Protein AF-A0A2N6ADL8-F1 (afdb_monomer_lite)

Structure (mmCIF, N/CA/C/O backbone):
data_AF-A0A2N6ADL8-F1
#
_entry.id   AF-A0A2N6ADL8-F1
#
loop_
_atom_site.group_PDB
_atom_site.id
_atom_site.type_symbol
_atom_site.label_atom_id
_atom_site.label_alt_id
_atom_site.label_comp_id
_atom_site.label_asym_id
_atom_site.label_entity_id
_atom_site.label_seq_id
_atom_site.pdbx_PDB_ins_code
_atom_site.Cartn_x
_atom_site.Cartn_y
_atom_site.Cartn_z
_atom_site.occupancy
_atom_site.B_iso_or_equiv
_atom_site.auth_seq_id
_atom_site.auth_comp_id
_atom_site.auth_asym_id
_atom_site.auth_atom_id
_atom_site.pdbx_PDB_model_num
ATOM 1 N N . MET A 1 1 ? -2.224 -8.249 3.117 1.00 80.19 1 MET A N 1
ATOM 2 C CA . MET A 1 1 ? -3.125 -8.016 4.251 1.00 80.19 1 MET A CA 1
ATOM 3 C C . MET A 1 1 ? -3.941 -9.255 4.470 1.00 80.19 1 MET A C 1
ATOM 5 O O . MET A 1 1 ? -4.354 -9.874 3.494 1.00 80.19 1 MET A O 1
ATOM 9 N N . GLU A 1 2 ? -4.092 -9.620 5.732 1.00 84.44 2 GLU A N 1
ATOM 10 C CA . GLU A 1 2 ? -4.803 -10.824 6.150 1.00 84.44 2 GLU A CA 1
ATOM 11 C C . GLU A 1 2 ? -6.301 -10.552 6.280 1.00 84.44 2 GLU A C 1
ATOM 13 O O . GLU A 1 2 ? -7.111 -11.333 5.790 1.00 84.44 2 GLU A O 1
ATOM 18 N N . HIS A 1 3 ? -6.673 -9.410 6.867 1.00 90.19 3 HIS A N 1
ATOM 19 C CA . HIS A 1 3 ? -8.068 -8.997 7.019 1.00 90.19 3 HIS A CA 1
ATOM 20 C C . HIS A 1 3 ? -8.200 -7.469 7.019 1.00 90.19 3 HIS A C 1
ATOM 22 O O . HIS A 1 3 ? -7.329 -6.785 7.550 1.00 90.19 3 HIS A O 1
ATOM 28 N N . ASP A 1 4 ? -9.291 -6.924 6.472 1.00 90.31 4 ASP A N 1
ATOM 29 C CA . ASP A 1 4 ? -9.510 -5.468 6.370 1.00 90.31 4 ASP A CA 1
ATOM 30 C C . ASP A 1 4 ? -9.602 -4.776 7.743 1.00 90.31 4 ASP A C 1
ATOM 32 O O . ASP A 1 4 ? -9.238 -3.611 7.878 1.00 90.31 4 ASP A O 1
ATOM 36 N N . ALA A 1 5 ? -10.039 -5.511 8.769 1.00 90.75 5 ALA A N 1
ATOM 37 C CA . ALA A 1 5 ? -10.196 -5.001 10.132 1.00 90.75 5 ALA A CA 1
ATOM 38 C C . ALA A 1 5 ? -8.869 -4.620 10.802 1.00 90.75 5 ALA A C 1
ATOM 40 O O . ALA A 1 5 ? -8.834 -3.705 11.617 1.00 90.75 5 ALA A O 1
ATOM 41 N N . PHE A 1 6 ? -7.775 -5.311 10.469 1.00 92.50 6 PHE A N 1
ATOM 42 C CA . PHE A 1 6 ? -6.492 -5.056 11.112 1.00 92.50 6 PHE A CA 1
ATOM 43 C C . PHE A 1 6 ? -5.860 -3.763 10.579 1.00 92.50 6 PHE A C 1
ATOM 45 O O . PHE A 1 6 ? -5.830 -3.546 9.358 1.00 92.50 6 PHE A O 1
ATOM 52 N N . PRO A 1 7 ? -5.328 -2.902 11.456 1.00 92.19 7 PRO A N 1
ATOM 53 C CA . PRO A 1 7 ? -4.666 -1.677 11.039 1.00 92.19 7 PRO A CA 1
ATOM 54 C C . PRO A 1 7 ? -3.250 -1.933 10.511 1.00 92.19 7 PRO A C 1
ATOM 56 O O . PRO A 1 7 ? -2.597 -2.916 10.878 1.00 92.19 7 PRO A O 1
ATOM 59 N N . ILE A 1 8 ? -2.772 -1.026 9.662 1.00 92.75 8 ILE A N 1
ATOM 60 C CA . ILE A 1 8 ? -1.342 -0.834 9.391 1.00 92.75 8 ILE A CA 1
ATOM 61 C C . ILE A 1 8 ? -0.794 0.338 10.199 1.00 92.75 8 ILE A C 1
ATOM 63 O O . ILE A 1 8 ? -1.544 1.116 10.787 1.00 92.75 8 ILE A O 1
ATOM 67 N N . ARG A 1 9 ? 0.533 0.471 10.210 1.00 89.31 9 ARG A N 1
ATOM 68 C CA . ARG A 1 9 ? 1.211 1.567 10.897 1.00 89.31 9 ARG A CA 1
ATOM 69 C C . ARG A 1 9 ? 0.760 2.911 10.328 1.00 89.31 9 ARG A C 1
ATOM 71 O O . ARG A 1 9 ? 0.869 3.125 9.121 1.00 89.31 9 ARG A O 1
ATOM 78 N N . SER A 1 10 ? 0.273 3.797 11.194 1.00 88.06 10 SER A N 1
ATOM 79 C CA . SER A 1 10 ? -0.146 5.152 10.830 1.00 88.06 10 SER A CA 1
ATOM 80 C C . SER A 1 10 ? 0.976 6.170 11.055 1.00 88.06 10 SER A C 1
ATOM 82 O O . SER A 1 10 ? 1.913 5.923 11.814 1.00 88.06 10 SER A O 1
ATOM 84 N N . TYR A 1 11 ? 0.875 7.333 10.412 1.00 82.62 11 TYR A N 1
ATOM 85 C CA . TYR A 1 11 ? 1.848 8.424 10.495 1.00 82.62 11 TYR A CA 1
ATOM 86 C C . TYR A 1 11 ? 2.069 8.890 11.943 1.00 82.62 11 TYR A C 1
ATOM 88 O O . TYR A 1 11 ? 3.204 9.141 12.334 1.00 82.62 11 TYR A O 1
ATOM 96 N N . ARG A 1 12 ? 1.024 8.870 12.781 1.00 81.44 12 ARG A N 1
ATOM 97 C CA . ARG A 1 12 ? 1.121 9.182 14.217 1.00 81.44 12 ARG A CA 1
ATOM 98 C C . ARG A 1 12 ? 2.111 8.261 14.935 1.00 81.44 12 ARG A C 1
ATOM 100 O O . ARG A 1 12 ? 2.879 8.697 15.785 1.00 81.44 12 ARG A O 1
ATOM 107 N N . GLU A 1 13 ? 2.161 6.981 14.565 1.00 79.44 13 GLU A N 1
ATOM 108 C CA . GLU A 1 13 ? 3.122 6.032 15.141 1.00 79.44 13 GLU A CA 1
ATOM 109 C C . GLU A 1 13 ? 4.566 6.263 14.660 1.00 79.44 13 GLU A C 1
ATOM 111 O O . GLU A 1 13 ? 5.514 5.844 15.334 1.00 79.44 13 GLU A O 1
ATOM 116 N N . PHE A 1 14 ? 4.749 6.918 13.509 1.00 73.88 14 PHE A N 1
ATOM 117 C CA . PHE A 1 14 ? 6.061 7.382 13.050 1.00 73.88 14 PHE A CA 1
ATOM 118 C C . PHE A 1 14 ? 6.505 8.646 13.804 1.00 73.88 14 PHE A C 1
ATOM 120 O O . PHE A 1 14 ? 7.689 8.777 14.107 1.00 73.88 14 PHE A O 1
ATOM 127 N N . GLU A 1 15 ? 5.565 9.521 14.174 1.00 65.88 15 GLU A N 1
ATOM 128 C CA . GLU A 1 15 ? 5.816 10.755 14.937 1.00 65.88 15 GLU A CA 1
ATOM 129 C C . GLU A 1 15 ? 6.165 10.487 16.411 1.00 65.88 15 GLU A C 1
ATOM 131 O O . GLU A 1 15 ? 7.092 11.086 16.950 1.00 65.88 15 GLU A O 1
ATOM 136 N N . HIS A 1 16 ? 5.478 9.549 17.070 1.00 57.12 16 HIS A N 1
ATOM 137 C CA . HIS A 1 16 ? 5.620 9.316 18.516 1.00 57.12 16 HIS A CA 1
ATOM 138 C C . HIS A 1 16 ? 6.944 8.670 18.971 1.00 57.12 16 HIS A C 1
ATOM 140 O O . HIS A 1 16 ? 7.198 8.595 20.171 1.00 57.12 16 HIS A O 1
ATOM 146 N N . ASN A 1 17 ? 7.797 8.189 18.063 1.00 53.66 17 ASN A N 1
ATOM 147 C CA . ASN A 1 17 ? 8.998 7.425 18.435 1.00 53.66 17 ASN A CA 1
ATOM 148 C C . ASN A 1 17 ? 10.257 8.271 18.692 1.00 53.66 17 ASN A C 1
ATOM 150 O O . ASN A 1 17 ? 11.338 7.713 18.883 1.00 53.66 17 ASN A O 1
ATOM 154 N N . ILE A 1 18 ? 10.166 9.596 18.610 1.00 48.88 18 ILE A N 1
ATOM 155 C CA . ILE A 1 18 ? 11.335 10.421 18.328 1.00 48.88 18 ILE A CA 1
ATOM 156 C C . ILE A 1 18 ? 11.214 11.737 19.104 1.00 48.88 18 ILE A C 1
ATOM 158 O O . ILE A 1 18 ? 10.376 12.582 18.813 1.00 48.88 18 ILE A O 1
ATOM 162 N N . SER A 1 19 ? 12.030 11.877 20.148 1.00 50.50 19 SER A N 1
ATOM 163 C CA . SER A 1 19 ? 12.236 13.096 20.934 1.00 50.50 19 SER A CA 1
ATOM 164 C C . SER A 1 19 ? 12.281 14.357 20.059 1.00 50.50 19 SER A C 1
ATOM 166 O O . SER A 1 19 ? 12.735 14.285 18.917 1.00 50.50 19 SER A O 1
ATOM 168 N N . LYS A 1 20 ? 11.886 15.508 20.635 1.00 54.38 20 LYS A N 1
ATOM 169 C CA . LYS A 1 20 ? 11.736 16.860 20.032 1.00 54.38 20 LYS A CA 1
ATOM 170 C C . LYS A 1 20 ? 12.817 17.336 19.037 1.00 54.38 20 LYS A C 1
ATOM 172 O O . LYS A 1 20 ? 12.591 18.342 18.381 1.00 54.38 20 LYS A O 1
ATOM 177 N N . ASP A 1 21 ? 13.942 16.643 18.923 1.00 48.84 21 ASP A N 1
ATOM 178 C CA . ASP A 1 21 ? 15.145 17.065 18.204 1.00 48.84 21 ASP A CA 1
ATOM 179 C C . ASP A 1 21 ? 15.586 16.115 17.086 1.00 48.84 21 ASP A C 1
ATOM 181 O O . ASP A 1 21 ? 16.694 16.208 16.562 1.00 48.84 21 ASP A O 1
ATOM 185 N N . THR A 1 22 ? 14.756 15.139 16.729 1.00 51.81 22 THR A N 1
ATOM 186 C CA . THR A 1 22 ? 15.179 14.101 15.797 1.00 51.81 22 THR A CA 1
ATOM 187 C C . THR A 1 22 ? 14.229 14.075 14.603 1.00 51.81 22 THR A C 1
ATOM 189 O O . THR A 1 22 ? 13.009 14.057 14.733 1.00 51.81 22 THR A O 1
ATOM 192 N N . VAL A 1 23 ? 14.828 14.281 13.427 1.00 54.84 23 VAL A N 1
ATOM 193 C CA . VAL A 1 23 ? 14.168 14.620 12.163 1.00 54.84 23 VAL A CA 1
ATOM 194 C C . VAL A 1 23 ? 12.984 13.691 11.921 1.00 54.84 23 VAL A C 1
ATOM 196 O O . VAL A 1 23 ? 13.142 12.469 11.927 1.00 54.84 23 VAL A O 1
ATOM 199 N N . LEU A 1 24 ? 11.812 14.293 11.716 1.00 58.69 24 LEU A N 1
ATOM 200 C CA . LEU A 1 24 ? 10.568 13.641 11.312 1.00 58.69 24 LEU A CA 1
ATOM 201 C C . LEU A 1 24 ? 10.874 12.566 10.256 1.00 58.69 24 LEU A C 1
ATOM 203 O O . LEU A 1 24 ? 11.284 12.880 9.136 1.00 58.69 24 LEU A O 1
ATOM 207 N N . LYS A 1 25 ? 10.743 11.286 10.628 1.00 63.53 25 LYS A N 1
ATOM 208 C CA . LYS A 1 25 ? 10.998 10.168 9.711 1.00 63.53 25 LYS A CA 1
ATOM 209 C C . LYS A 1 25 ? 9.782 9.974 8.819 1.00 63.53 25 LYS A C 1
ATOM 211 O O . LYS A 1 25 ? 8.907 9.165 9.112 1.00 63.53 25 LYS A O 1
ATOM 216 N N . ASP A 1 26 ? 9.744 10.741 7.739 1.00 72.62 26 ASP A N 1
ATOM 217 C CA . ASP A 1 26 ? 8.739 10.598 6.695 1.00 72.62 26 ASP A CA 1
ATOM 218 C C . ASP A 1 26 ? 8.903 9.234 5.983 1.00 72.62 26 ASP A C 1
ATOM 220 O O . ASP A 1 26 ? 9.975 8.951 5.428 1.00 72.62 26 ASP A O 1
ATOM 224 N N . PRO A 1 27 ? 7.861 8.380 5.957 1.00 75.75 27 PRO A N 1
ATOM 225 C CA . PRO A 1 27 ? 7.893 7.103 5.248 1.00 75.75 27 PRO A CA 1
ATOM 226 C C . PRO A 1 27 ? 8.121 7.234 3.728 1.00 75.75 27 PRO A C 1
ATOM 228 O O . PRO A 1 27 ? 8.568 6.271 3.093 1.00 75.75 27 PRO A O 1
ATOM 231 N N . MET A 1 28 ? 7.866 8.400 3.126 1.00 79.94 28 MET A N 1
ATOM 232 C CA . MET A 1 28 ? 8.199 8.705 1.730 1.00 79.94 28 MET A CA 1
ATOM 233 C C . MET A 1 28 ? 9.694 8.809 1.480 1.00 79.94 28 MET A C 1
ATOM 235 O O . MET A 1 28 ? 10.133 8.439 0.393 1.00 79.94 28 MET A O 1
ATOM 239 N N . GLY A 1 29 ? 10.497 9.199 2.472 1.00 78.62 29 GLY A N 1
ATOM 240 C CA . GLY A 1 29 ? 11.953 9.232 2.334 1.00 78.62 29 GLY A CA 1
ATOM 241 C C . GLY A 1 29 ? 12.520 7.855 1.977 1.00 78.62 29 GLY A C 1
ATOM 242 O O . GLY A 1 29 ? 13.184 7.694 0.953 1.00 78.62 29 GLY A O 1
ATOM 243 N N . THR A 1 30 ? 12.174 6.832 2.763 1.00 78.88 30 THR A N 1
ATOM 244 C CA . THR A 1 30 ? 12.602 5.438 2.537 1.00 78.88 30 THR A CA 1
ATOM 245 C C . THR A 1 30 ? 12.046 4.859 1.233 1.00 78.88 30 THR A C 1
ATOM 247 O O . THR A 1 30 ? 12.717 4.092 0.531 1.00 78.88 30 THR A O 1
ATOM 250 N N . PHE A 1 31 ? 10.819 5.245 0.877 1.00 82.31 31 PHE A N 1
ATOM 251 C CA . PHE A 1 31 ? 10.191 4.842 -0.375 1.00 82.31 31 PHE A CA 1
ATOM 252 C C . PHE A 1 31 ? 10.919 5.415 -1.599 1.00 82.31 31 PHE A C 1
ATOM 254 O O . PHE A 1 31 ? 11.248 4.675 -2.527 1.00 82.31 31 PHE A O 1
ATOM 261 N N . LEU A 1 32 ? 11.247 6.707 -1.574 1.00 82.62 32 LEU A N 1
ATOM 262 C CA . LEU A 1 32 ? 11.957 7.398 -2.648 1.00 82.62 32 LEU A CA 1
ATOM 263 C C . LEU A 1 32 ? 13.432 6.984 -2.745 1.00 82.62 32 LEU A C 1
ATOM 265 O O . LEU A 1 32 ? 13.947 6.817 -3.849 1.00 82.62 32 LEU A O 1
ATOM 269 N N . GLU A 1 33 ? 14.104 6.736 -1.620 1.00 82.44 33 GLU A N 1
ATOM 270 C CA . GLU A 1 33 ? 15.468 6.190 -1.607 1.00 82.44 33 GLU A CA 1
ATOM 271 C C . GLU A 1 33 ? 15.529 4.806 -2.272 1.00 82.44 33 GLU A C 1
ATOM 273 O O . GLU A 1 33 ? 16.494 4.449 -2.945 1.00 82.44 33 GLU A O 1
ATOM 278 N N . SER A 1 34 ? 14.465 4.014 -2.155 1.00 81.31 34 SER A N 1
ATOM 279 C CA . SER A 1 34 ? 14.402 2.729 -2.852 1.00 81.31 34 SER A CA 1
ATOM 280 C C . SER A 1 34 ? 14.346 2.891 -4.375 1.00 81.31 34 SER A C 1
ATOM 282 O O . SER A 1 34 ? 14.817 2.007 -5.091 1.00 81.31 34 SER A O 1
ATOM 284 N N . PHE A 1 35 ? 13.850 4.027 -4.880 1.00 79.56 35 PHE A N 1
ATOM 285 C CA . PHE A 1 35 ? 13.894 4.354 -6.305 1.00 79.56 35 PHE A CA 1
ATOM 286 C C . PHE A 1 35 ? 15.218 4.970 -6.761 1.00 79.56 35 PHE A C 1
ATOM 288 O O . PHE A 1 35 ? 15.566 4.803 -7.927 1.00 79.56 35 PHE A O 1
ATOM 295 N N . SER A 1 36 ? 15.992 5.616 -5.883 1.00 81.06 36 SER A N 1
ATOM 296 C CA . SER A 1 36 ? 17.296 6.181 -6.274 1.00 81.06 36 SER A CA 1
ATOM 297 C C . SER A 1 36 ? 18.335 5.110 -6.621 1.00 81.06 36 SER A C 1
ATOM 299 O O . SER A 1 36 ? 19.288 5.378 -7.344 1.00 81.06 36 SER A O 1
ATOM 301 N N . ARG A 1 37 ? 18.139 3.869 -6.156 1.00 79.88 37 ARG A N 1
ATOM 302 C CA . ARG A 1 37 ? 19.018 2.726 -6.459 1.00 79.88 37 ARG A CA 1
ATOM 303 C C . ARG A 1 37 ? 18.819 2.140 -7.862 1.00 79.88 37 ARG A C 1
ATOM 305 O O . ARG A 1 37 ? 19.514 1.191 -8.217 1.00 79.88 37 ARG A O 1
ATOM 312 N N . ILE A 1 38 ? 17.857 2.643 -8.633 1.00 84.62 38 ILE A N 1
ATOM 313 C CA . ILE A 1 38 ? 17.530 2.152 -9.976 1.00 84.62 38 ILE A CA 1
ATOM 314 C C . ILE A 1 38 ? 18.533 2.732 -10.978 1.00 84.62 38 ILE A C 1
ATOM 316 O O . ILE A 1 38 ? 18.704 3.944 -11.059 1.00 84.62 38 ILE A O 1
ATOM 320 N N . GLY A 1 39 ? 19.207 1.863 -11.734 1.00 81.88 39 GLY A N 1
ATOM 321 C CA . GLY A 1 39 ? 20.232 2.256 -12.696 1.00 81.88 39 GLY A CA 1
ATOM 322 C C . GLY A 1 39 ? 19.686 2.640 -14.073 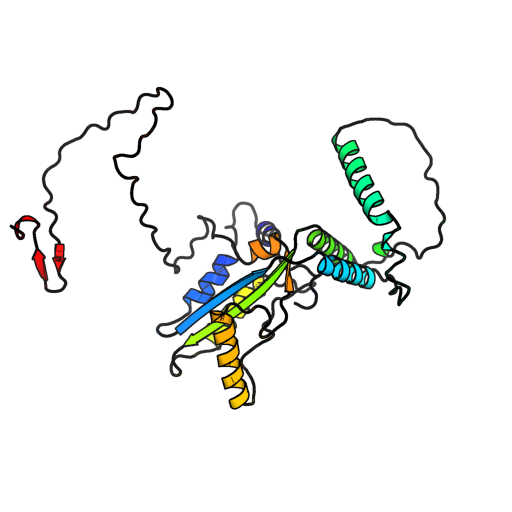1.00 81.88 39 GLY A C 1
ATOM 323 O O . GLY A 1 39 ? 18.494 2.551 -14.369 1.00 81.88 39 GLY A O 1
ATOM 324 N N . HIS A 1 40 ? 20.595 3.041 -14.963 1.00 84.38 40 HIS A N 1
ATOM 325 C CA . HIS A 1 40 ? 20.251 3.384 -16.340 1.00 84.38 40 HIS A CA 1
ATOM 326 C C . HIS A 1 40 ? 19.618 2.192 -17.084 1.00 84.38 40 HIS A C 1
ATOM 328 O O . HIS A 1 40 ? 20.123 1.071 -17.048 1.00 84.38 40 HIS A O 1
ATOM 334 N N . GLY A 1 41 ? 18.505 2.435 -17.784 1.00 85.81 41 GLY A N 1
ATOM 335 C CA . GLY A 1 41 ? 17.766 1.396 -18.514 1.00 85.81 41 GLY A CA 1
ATOM 336 C C . GLY A 1 41 ? 16.847 0.522 -17.647 1.00 85.81 41 GLY A C 1
ATOM 337 O O . GLY A 1 41 ? 16.190 -0.380 -18.179 1.00 85.81 41 GLY A O 1
ATOM 338 N N . GLU A 1 42 ? 16.768 0.804 -16.346 1.00 89.81 42 GLU A N 1
ATOM 339 C CA . GLU A 1 42 ? 15.801 0.246 -15.407 1.00 89.81 42 GLU A CA 1
ATOM 340 C C . GLU A 1 42 ? 14.699 1.282 -15.108 1.00 89.81 42 GLU A C 1
ATOM 342 O O . GLU A 1 42 ? 14.941 2.484 -15.051 1.00 89.81 42 GLU A O 1
ATOM 347 N N . GLN A 1 43 ? 13.463 0.826 -14.922 1.00 89.75 43 GLN A N 1
ATOM 348 C CA . GLN A 1 43 ? 12.315 1.663 -14.579 1.00 89.75 43 GLN A CA 1
ATOM 349 C C . GLN A 1 43 ? 11.480 0.971 -13.507 1.00 89.75 43 GLN A C 1
ATOM 351 O O . GLN A 1 43 ? 11.186 -0.224 -13.602 1.00 89.75 43 GLN A O 1
ATOM 356 N N . MET A 1 44 ? 11.047 1.732 -12.507 1.00 89.94 44 MET A N 1
ATOM 357 C CA . MET A 1 44 ? 10.117 1.263 -11.487 1.00 89.94 44 MET A CA 1
ATOM 358 C C . MET A 1 44 ? 8.906 2.162 -11.446 1.00 89.94 44 MET A C 1
ATOM 360 O O . MET A 1 44 ? 9.018 3.375 -11.293 1.00 89.94 44 MET A O 1
ATOM 364 N N . TRP A 1 45 ? 7.740 1.553 -11.570 1.00 91.00 45 TRP A N 1
ATOM 365 C CA . TRP A 1 45 ? 6.473 2.248 -11.536 1.00 91.00 45 TRP A CA 1
ATOM 366 C C . TRP A 1 45 ? 5.672 1.750 -10.348 1.00 91.00 45 TRP A C 1
ATOM 368 O O . TRP A 1 45 ? 5.413 0.552 -10.220 1.00 91.00 45 TRP A O 1
ATOM 378 N N . PHE A 1 46 ? 5.235 2.670 -9.500 1.00 91.06 46 PHE A N 1
ATOM 379 C CA . PHE A 1 46 ? 4.319 2.373 -8.411 1.00 91.06 46 PHE A CA 1
ATOM 380 C C . PHE A 1 46 ? 2.972 3.036 -8.672 1.00 91.06 46 PHE A C 1
ATOM 382 O O . PHE A 1 46 ? 2.893 4.119 -9.244 1.00 91.06 46 PHE A O 1
ATOM 389 N N . GLN A 1 47 ? 1.893 2.346 -8.332 1.00 92.31 47 GLN A N 1
ATOM 390 C CA . GLN A 1 47 ? 0.531 2.815 -8.531 1.00 92.31 47 GLN A CA 1
ATOM 391 C C . GLN A 1 47 ? -0.293 2.459 -7.305 1.00 92.31 47 GLN A C 1
ATOM 393 O O . GLN A 1 47 ? -0.406 1.284 -6.951 1.00 92.31 47 GLN A O 1
ATOM 398 N N . ILE A 1 48 ? -0.921 3.475 -6.725 1.00 93.06 48 ILE A N 1
ATOM 399 C CA . ILE A 1 48 ? -1.970 3.340 -5.721 1.00 93.06 48 ILE A CA 1
ATOM 400 C C . ILE A 1 48 ? -3.281 3.697 -6.418 1.00 93.06 48 ILE A C 1
ATOM 402 O O . ILE A 1 48 ? -3.416 4.775 -6.991 1.00 93.06 48 ILE A O 1
ATOM 406 N N . MET A 1 49 ? -4.235 2.773 -6.430 1.00 93.81 49 MET A N 1
ATOM 407 C CA . MET A 1 49 ? -5.599 3.046 -6.877 1.00 93.81 49 MET A CA 1
ATOM 408 C C . MET A 1 49 ? -6.502 3.092 -5.661 1.00 93.81 49 MET A C 1
ATOM 410 O O . MET A 1 49 ? -6.453 2.180 -4.836 1.00 93.81 49 MET A O 1
ATOM 414 N N . VAL A 1 50 ? -7.340 4.117 -5.605 1.00 94.19 50 VAL A N 1
ATOM 415 C CA . VAL A 1 50 ? -8.280 4.363 -4.517 1.00 94.19 50 VAL A CA 1
ATOM 416 C C . VAL A 1 50 ? -9.673 4.430 -5.128 1.00 94.19 50 VAL A C 1
ATOM 418 O O . VAL A 1 50 ? -9.889 5.140 -6.110 1.00 94.19 50 VAL A O 1
ATOM 421 N N . GLN A 1 51 ? -10.601 3.648 -4.588 1.00 93.31 51 GLN A N 1
ATOM 422 C CA . GLN A 1 51 ? -12.000 3.627 -4.992 1.00 93.31 51 GLN A CA 1
ATOM 423 C C . GLN A 1 51 ? -12.880 3.813 -3.746 1.00 93.31 51 GLN A C 1
ATOM 425 O O . GLN A 1 51 ? -12.610 3.176 -2.722 1.00 93.31 51 GLN A O 1
ATOM 430 N N . PRO A 1 52 ? -13.936 4.644 -3.809 1.00 92.56 52 PRO A N 1
ATOM 431 C CA . PRO A 1 52 ? -14.947 4.690 -2.759 1.00 92.56 52 PRO A CA 1
ATOM 432 C C . PRO A 1 52 ? -15.531 3.296 -2.508 1.00 92.56 52 PRO A C 1
ATOM 434 O O . PRO A 1 52 ? -15.708 2.512 -3.443 1.00 92.56 52 PRO A O 1
ATOM 437 N N . THR A 1 53 ? -15.813 2.983 -1.249 1.00 91.50 53 THR A N 1
ATOM 438 C CA . THR A 1 53 ? -16.440 1.721 -0.852 1.00 91.50 53 THR A CA 1
ATOM 439 C C . THR A 1 53 ? -17.647 2.004 0.029 1.00 91.50 53 THR A C 1
ATOM 441 O O . THR A 1 53 ? -17.732 3.044 0.674 1.00 91.50 53 THR A O 1
ATOM 444 N N . ASP A 1 54 ? -18.583 1.071 0.027 1.00 89.06 54 ASP A N 1
ATOM 445 C CA . ASP A 1 54 ? -19.748 1.028 0.901 1.00 89.06 54 ASP A CA 1
ATOM 446 C C . ASP A 1 54 ? -19.374 0.582 2.325 1.00 89.06 54 ASP A C 1
ATOM 448 O O . ASP A 1 54 ? -18.262 0.120 2.567 1.00 89.06 54 ASP A O 1
ATOM 452 N N . ASN A 1 55 ? -20.307 0.674 3.273 1.00 87.69 55 ASN A N 1
ATOM 453 C CA . ASN A 1 55 ? -20.055 0.325 4.675 1.00 87.69 55 ASN A CA 1
ATOM 454 C C . ASN A 1 55 ? -19.986 -1.190 4.963 1.00 87.69 55 ASN A C 1
ATOM 456 O O . ASN A 1 55 ? -19.669 -1.552 6.094 1.00 87.69 55 ASN A O 1
ATOM 460 N N . SER A 1 56 ? -20.183 -2.088 3.984 1.00 89.50 56 SER A N 1
ATOM 461 C CA . SER A 1 56 ? -20.146 -3.546 4.230 1.00 89.50 56 SER A CA 1
ATOM 462 C C . SER A 1 56 ? -18.814 -4.055 4.791 1.00 89.50 56 SER A C 1
ATOM 464 O O . SER A 1 56 ? -18.763 -5.095 5.447 1.00 89.50 56 SER A O 1
ATOM 466 N N . TRP A 1 57 ? -17.699 -3.356 4.547 1.00 90.06 57 TRP A N 1
ATOM 467 C CA . TRP A 1 57 ? -16.411 -3.733 5.142 1.00 90.06 57 TRP A CA 1
ATOM 468 C C . TRP A 1 57 ? -16.378 -3.507 6.655 1.00 90.06 57 TRP A C 1
ATOM 470 O O . TRP A 1 57 ? -15.662 -4.230 7.350 1.00 90.06 57 TRP A O 1
ATOM 480 N N . LYS A 1 58 ? -17.163 -2.550 7.168 1.00 90.44 58 LYS A N 1
ATOM 481 C CA . LYS A 1 58 ? -17.273 -2.285 8.605 1.00 90.44 58 LYS A CA 1
ATOM 482 C C . LYS A 1 58 ? -17.962 -3.451 9.299 1.00 90.44 58 LYS A C 1
ATOM 484 O O . LYS A 1 58 ? -17.450 -3.931 10.299 1.00 90.44 58 LYS A O 1
ATOM 489 N N . GLU A 1 59 ? -19.032 -3.982 8.710 1.00 89.62 59 GLU A N 1
ATOM 490 C CA . GLU A 1 59 ? -19.752 -5.154 9.231 1.00 89.62 59 GLU A CA 1
ATOM 491 C C . GLU A 1 59 ? -18.839 -6.381 9.339 1.00 89.62 59 GLU A C 1
ATOM 493 O O . GLU A 1 59 ? -18.727 -6.978 10.409 1.00 89.62 59 GLU A O 1
ATOM 498 N N . ARG A 1 60 ? -18.092 -6.695 8.269 1.00 89.94 60 ARG A N 1
ATOM 499 C CA . ARG A 1 60 ? -17.089 -7.779 8.286 1.00 89.94 60 ARG A CA 1
ATOM 500 C C . ARG A 1 60 ? -15.996 -7.546 9.329 1.00 89.94 60 ARG A C 1
ATOM 502 O O . ARG A 1 60 ? -15.451 -8.492 9.889 1.00 89.94 60 ARG A O 1
ATOM 509 N N . SER A 1 61 ? -15.649 -6.286 9.580 1.00 89.88 61 SER A N 1
ATOM 510 C CA . SER A 1 61 ? -14.631 -5.939 10.570 1.00 89.88 61 SER A CA 1
ATOM 511 C C . SER A 1 61 ? -15.146 -6.086 12.000 1.00 89.88 61 SER A C 1
ATOM 513 O O . SER A 1 61 ? -14.432 -6.631 12.835 1.00 89.88 61 SER A O 1
ATOM 515 N N . ILE A 1 62 ? -16.398 -5.700 12.258 1.00 89.56 62 ILE A N 1
ATOM 516 C CA . ILE A 1 62 ? -17.079 -5.903 13.541 1.00 89.56 62 ILE A CA 1
ATOM 517 C C . ILE A 1 62 ? -17.232 -7.400 13.833 1.00 89.56 62 ILE A C 1
ATOM 519 O O . ILE A 1 62 ? -16.939 -7.831 14.943 1.00 89.56 62 ILE A O 1
ATOM 523 N N . GLU A 1 63 ? -17.613 -8.216 12.843 1.00 89.69 63 GLU A N 1
ATOM 524 C CA . GLU A 1 63 ? -17.673 -9.678 13.005 1.00 89.69 63 GLU A CA 1
ATOM 525 C C . GLU A 1 63 ? -16.313 -10.247 13.434 1.00 89.69 63 GLU A C 1
ATOM 527 O O . GLU A 1 63 ? -16.241 -11.089 14.330 1.00 89.69 63 GLU A O 1
ATOM 532 N N . LYS A 1 64 ? -15.219 -9.737 12.855 1.00 88.62 64 LYS A N 1
ATOM 533 C CA . LYS A 1 64 ? -13.865 -10.161 13.220 1.00 88.62 64 LYS A CA 1
ATOM 534 C C . LYS A 1 64 ? -13.464 -9.734 14.635 1.00 88.62 64 LYS A C 1
ATOM 536 O O . LYS A 1 64 ? -12.773 -10.492 15.311 1.00 88.62 64 LYS A O 1
ATOM 541 N N . ILE A 1 65 ? -13.888 -8.552 15.084 1.00 87.12 65 ILE A N 1
ATOM 542 C CA . ILE A 1 65 ? -13.675 -8.095 16.466 1.00 87.12 65 ILE A CA 1
ATOM 543 C C . ILE A 1 65 ? -14.422 -9.012 17.440 1.00 87.12 65 ILE A C 1
ATOM 545 O O . ILE A 1 65 ? -13.820 -9.499 18.391 1.00 87.12 65 ILE A O 1
ATOM 549 N N . LYS A 1 66 ? -15.689 -9.332 17.159 1.00 86.00 66 LYS A N 1
ATOM 550 C CA . LYS A 1 66 ? -16.497 -10.250 17.979 1.00 86.00 66 LYS A CA 1
ATOM 551 C C . LYS A 1 66 ? -15.885 -11.646 18.075 1.00 86.00 66 LYS A C 1
ATOM 553 O O . LYS A 1 66 ? -15.790 -12.202 19.165 1.00 86.00 66 LYS A O 1
ATOM 558 N N . GLU A 1 67 ? -15.386 -12.172 16.954 1.00 87.38 67 GLU A N 1
ATOM 559 C CA . GLU A 1 67 ? -14.638 -13.436 16.924 1.00 87.38 67 GLU A CA 1
ATOM 560 C C . GLU A 1 67 ? -13.396 -13.384 17.830 1.00 87.38 67 GLU A C 1
ATOM 562 O O . GLU A 1 67 ? -13.098 -14.359 18.515 1.00 87.38 67 GLU A O 1
ATOM 567 N N . MET A 1 68 ? -12.683 -12.252 17.862 1.00 81.94 68 MET A N 1
ATOM 568 C CA . MET A 1 68 ? -11.504 -12.075 18.715 1.00 81.94 68 MET A CA 1
ATOM 569 C C . MET A 1 68 ? -11.858 -11.947 20.201 1.00 81.94 68 MET A C 1
ATOM 571 O O . MET A 1 68 ? -11.113 -12.443 21.043 1.00 81.94 68 MET A O 1
ATOM 575 N N . ILE A 1 69 ? -12.983 -11.299 20.515 1.00 81.31 69 ILE A N 1
ATOM 576 C CA . ILE A 1 69 ? -13.492 -11.143 21.885 1.00 81.31 69 ILE A CA 1
ATOM 577 C C . ILE A 1 69 ? -14.039 -12.471 22.432 1.00 81.31 69 ILE A C 1
ATOM 579 O O . ILE A 1 69 ? -14.133 -12.619 23.642 1.00 81.31 69 ILE A O 1
ATOM 583 N N . GLY A 1 70 ? -14.315 -13.456 21.570 1.00 72.12 70 GLY A N 1
ATOM 584 C CA . GLY A 1 70 ? -14.812 -14.775 21.969 1.00 72.12 70 GLY A CA 1
ATOM 585 C C . GLY A 1 70 ? -16.337 -14.888 21.964 1.00 72.12 70 GLY A C 1
ATOM 586 O O . GLY A 1 70 ? -16.879 -15.923 22.363 1.00 72.12 70 GLY A O 1
ATOM 587 N N . GLU A 1 71 ? -17.043 -13.880 21.440 1.00 63.94 71 GLU A N 1
ATOM 588 C CA . GLU A 1 71 ? -18.473 -13.989 21.168 1.00 63.94 71 GLU A CA 1
ATOM 589 C C . GLU A 1 71 ? -18.683 -15.053 20.085 1.00 63.94 71 GLU A C 1
ATOM 591 O O . GLU A 1 71 ? -18.293 -14.897 18.922 1.00 63.94 71 GLU A O 1
ATOM 596 N N . LYS A 1 72 ? -19.276 -16.190 20.469 1.00 47.72 72 LYS A N 1
ATOM 597 C CA . LYS A 1 72 ? -19.592 -17.266 19.527 1.00 47.72 72 LYS A CA 1
ATOM 598 C C . LYS A 1 72 ? -20.441 -16.701 18.394 1.00 47.72 72 LYS A C 1
ATOM 600 O O . LYS A 1 72 ? -21.475 -16.082 18.637 1.00 47.72 72 LYS A O 1
ATOM 605 N N . LYS A 1 73 ? -20.029 -16.987 17.152 1.00 42.25 73 LYS A N 1
ATOM 606 C CA . LYS A 1 73 ? -20.823 -16.761 15.939 1.00 42.25 73 LYS A CA 1
ATOM 607 C C . LYS A 1 73 ? -22.276 -17.154 16.203 1.00 42.25 73 LYS A C 1
ATOM 609 O O . LYS A 1 73 ? -22.573 -18.342 16.326 1.00 42.25 73 LYS A O 1
ATOM 614 N N . ALA A 1 74 ? -23.177 -16.175 16.231 1.00 37.84 74 ALA A N 1
ATOM 615 C CA . ALA A 1 74 ? -24.600 -16.424 16.068 1.00 37.84 74 ALA A CA 1
ATOM 616 C C . ALA A 1 74 ? -24.810 -16.917 14.629 1.00 37.84 74 ALA A C 1
ATOM 618 O O . ALA A 1 74 ? -25.078 -16.157 13.700 1.00 37.84 74 ALA A O 1
ATOM 619 N N . SER A 1 75 ? -24.569 -18.209 14.416 1.00 33.06 75 SER A N 1
ATOM 620 C CA . SER A 1 75 ? -24.757 -18.868 13.138 1.00 33.06 75 SER A CA 1
ATOM 621 C C . SER A 1 75 ? -26.248 -18.898 12.816 1.00 33.06 75 SER A C 1
ATOM 623 O O . SER A 1 75 ? -27.004 -19.640 13.437 1.00 33.06 75 SER A O 1
ATOM 625 N N . GLY A 1 76 ? -26.644 -18.102 11.826 1.00 40.75 76 GLY A N 1
ATOM 626 C CA . GLY A 1 76 ? -27.849 -18.304 11.029 1.00 40.75 76 GLY A CA 1
ATOM 627 C C . GLY A 1 76 ? -29.176 -18.125 11.760 1.00 40.75 76 GLY A C 1
ATOM 628 O O . GLY A 1 76 ? -29.768 -19.103 12.198 1.00 40.75 76 GLY A O 1
ATOM 629 N N . LYS A 1 77 ? -29.721 -16.903 11.747 1.00 33.00 77 LYS A N 1
ATOM 630 C CA . LYS A 1 77 ? -31.175 -16.668 11.714 1.00 33.00 77 LYS A CA 1
ATOM 631 C C . LYS A 1 77 ? -31.484 -15.310 11.065 1.00 33.00 77 LYS A C 1
ATOM 633 O O . LYS A 1 77 ? -31.054 -14.275 11.544 1.00 33.00 77 LYS A O 1
ATOM 638 N N . SER A 1 78 ? -32.195 -15.388 9.936 1.00 37.47 78 SER A N 1
ATOM 639 C CA . SER A 1 78 ? -32.967 -14.362 9.213 1.00 37.47 78 SER A CA 1
ATOM 640 C C . SER A 1 78 ? -32.522 -12.889 9.310 1.00 37.47 78 SER A C 1
ATOM 642 O O . SER A 1 78 ? -32.887 -12.153 10.222 1.00 37.47 78 SER A O 1
ATOM 644 N N . MET A 1 79 ? -31.841 -12.435 8.255 1.00 36.75 79 MET A N 1
ATOM 645 C CA . MET A 1 79 ? -31.325 -11.075 8.020 1.00 36.75 79 MET A CA 1
ATOM 646 C C . MET A 1 79 ? -32.414 -9.998 7.778 1.00 36.75 79 MET A C 1
ATOM 648 O O . MET A 1 79 ? -32.086 -8.873 7.426 1.00 36.75 79 MET A O 1
ATOM 652 N N . PHE A 1 80 ? -33.706 -10.312 7.945 1.00 35.62 80 PHE A N 1
ATOM 653 C CA . PHE A 1 80 ? -34.810 -9.358 7.723 1.00 35.62 80 PHE A CA 1
ATOM 654 C C . PHE A 1 80 ? -35.473 -8.848 9.013 1.00 35.62 80 PHE A C 1
ATOM 656 O O . PHE A 1 80 ? -36.178 -7.848 8.969 1.00 35.62 80 PHE A O 1
ATOM 663 N N . GLY A 1 81 ? -35.237 -9.494 10.162 1.00 39.97 81 GLY A N 1
ATOM 664 C CA . GLY A 1 81 ? -35.818 -9.081 11.450 1.00 39.97 81 GLY A CA 1
ATOM 665 C C . GLY A 1 81 ? -34.952 -8.115 12.268 1.00 39.97 81 GLY A C 1
ATOM 666 O O . GLY A 1 81 ? -35.458 -7.462 13.168 1.00 39.97 81 GLY A O 1
ATOM 667 N N . PHE A 1 82 ? -33.656 -8.003 11.956 1.00 41.38 82 PHE A N 1
ATOM 668 C CA . PHE A 1 82 ? -32.699 -7.205 12.741 1.00 41.38 82 PHE A CA 1
ATOM 669 C C . PHE A 1 82 ? -32.534 -5.761 12.231 1.00 41.38 82 PHE A C 1
ATOM 671 O O . PHE A 1 82 ? -31.898 -4.942 12.882 1.00 41.38 82 PHE A O 1
ATOM 678 N N . LEU A 1 83 ? -33.111 -5.431 11.069 1.00 40.72 83 LEU A N 1
ATOM 679 C CA . LEU A 1 83 ? -33.113 -4.067 10.522 1.00 40.72 83 LEU A CA 1
ATOM 680 C C . LEU A 1 83 ? -34.155 -3.154 11.190 1.00 40.72 83 LEU A C 1
ATOM 682 O O . LEU A 1 83 ? -34.100 -1.941 11.010 1.00 40.72 83 LEU A O 1
ATOM 686 N N . THR A 1 84 ? -35.093 -3.715 11.958 1.00 42.38 84 THR A N 1
ATOM 687 C CA . THR A 1 84 ? -36.124 -2.951 12.677 1.00 42.38 84 THR A CA 1
ATOM 688 C C . THR A 1 84 ? -35.770 -2.646 14.129 1.00 42.38 84 THR A C 1
ATOM 690 O O . THR A 1 84 ? -36.397 -1.765 14.718 1.00 42.38 84 THR A O 1
ATOM 693 N N . ASP A 1 85 ? -34.748 -3.289 14.701 1.00 47.12 85 ASP A N 1
ATOM 694 C CA . ASP A 1 85 ? -34.325 -2.987 16.065 1.00 47.12 85 ASP A CA 1
ATOM 695 C C . ASP A 1 85 ? -33.250 -1.900 16.077 1.00 47.12 85 ASP A C 1
ATOM 697 O O . ASP A 1 85 ? -32.060 -2.106 15.852 1.00 47.12 85 ASP A O 1
ATOM 701 N N . ASN A 1 86 ? -33.761 -0.706 16.362 1.00 50.12 86 ASN A N 1
ATOM 702 C CA . ASN A 1 86 ? -33.151 0.588 16.659 1.00 50.12 86 ASN A CA 1
ATOM 703 C C . ASN A 1 86 ? -32.021 0.590 17.723 1.00 50.12 86 ASN A C 1
ATOM 705 O O . ASN A 1 86 ? -31.872 1.574 18.442 1.00 50.12 86 ASN A O 1
ATOM 709 N N . PHE A 1 87 ? -31.232 -0.473 17.882 1.00 46.19 87 PHE A N 1
ATOM 710 C CA . PHE A 1 87 ? -30.244 -0.584 18.958 1.00 46.19 87 PHE A CA 1
ATOM 711 C C . PHE A 1 87 ? -28.966 0.215 18.656 1.00 46.19 87 PHE A C 1
ATOM 713 O O . PHE A 1 87 ? -28.564 1.051 19.458 1.00 46.19 87 PHE A O 1
ATOM 720 N N . ILE A 1 88 ? -28.400 0.077 17.450 1.00 50.34 88 ILE A N 1
ATOM 721 C CA . ILE A 1 88 ? -27.142 0.751 17.064 1.00 50.34 88 ILE A CA 1
ATOM 722 C C . ILE A 1 88 ? -27.341 2.265 16.895 1.00 50.34 88 ILE A C 1
ATOM 724 O O . ILE A 1 88 ? -26.506 3.056 17.321 1.00 50.34 88 ILE A O 1
ATOM 728 N N . THR A 1 89 ? -28.468 2.698 16.326 1.00 49.78 89 THR A N 1
ATOM 729 C CA . THR A 1 89 ? -28.795 4.126 16.183 1.00 49.78 89 THR A CA 1
ATOM 730 C C . THR A 1 89 ? -29.118 4.789 17.521 1.00 49.78 89 THR A C 1
ATOM 732 O O . THR A 1 89 ? -28.781 5.958 17.702 1.00 49.78 89 THR A O 1
ATOM 735 N N . LYS A 1 90 ? -29.732 4.069 18.474 1.00 52.84 90 LYS A N 1
ATOM 736 C CA . LYS A 1 90 ? -30.023 4.615 19.811 1.00 52.84 90 LYS A CA 1
ATOM 737 C C . LYS A 1 90 ? -28.808 4.617 20.730 1.00 52.84 90 LYS A C 1
ATOM 739 O O . LYS A 1 90 ? -28.672 5.575 21.479 1.00 52.84 90 LYS A O 1
ATOM 744 N N . GLU A 1 91 ? -27.939 3.608 20.693 1.00 53.31 91 GLU A N 1
ATOM 745 C CA . GLU A 1 91 ? -26.715 3.614 21.507 1.00 53.31 91 GLU A CA 1
ATOM 746 C C . GLU A 1 91 ? -25.713 4.645 21.000 1.00 53.31 91 GLU A C 1
ATOM 748 O O . GLU A 1 91 ? -25.270 5.478 21.780 1.00 53.31 91 GLU A O 1
ATOM 753 N N . VAL A 1 92 ? -25.435 4.686 19.693 1.00 50.41 92 VAL A N 1
ATOM 754 C CA . VAL A 1 92 ? -24.503 5.677 19.128 1.00 50.41 92 VAL A CA 1
ATOM 755 C C . VAL A 1 92 ? -25.051 7.101 19.276 1.00 50.41 92 VAL A C 1
ATOM 757 O O . VAL A 1 92 ? -24.284 8.018 19.557 1.00 50.41 92 VAL A O 1
ATOM 760 N N . GLY A 1 93 ? -26.371 7.288 19.146 1.00 50.25 93 GLY A N 1
ATOM 761 C CA . GLY A 1 93 ? -27.030 8.574 19.394 1.00 50.25 93 GLY A CA 1
ATOM 762 C C . GLY A 1 93 ? -26.935 9.020 20.855 1.00 50.25 93 GLY A C 1
ATOM 763 O O . GLY A 1 93 ? -26.580 10.167 21.115 1.00 50.25 93 GLY A O 1
ATOM 764 N N . LYS A 1 94 ? -27.161 8.105 21.807 1.00 54.53 94 LYS A N 1
ATOM 765 C CA . LYS A 1 94 ? -27.027 8.386 23.243 1.00 54.53 94 LYS A CA 1
ATOM 766 C C . LYS A 1 94 ? -25.585 8.660 23.645 1.00 54.53 94 LYS A C 1
ATOM 768 O O . LYS A 1 94 ? -25.352 9.626 24.353 1.00 54.53 94 LYS A O 1
ATOM 773 N N . SER A 1 95 ? -24.613 7.900 23.142 1.00 53.19 95 SER A N 1
ATOM 774 C CA . SER A 1 95 ? -23.195 8.156 23.420 1.00 53.19 95 SER A CA 1
ATOM 775 C C . SER A 1 95 ? -22.734 9.509 22.871 1.00 53.19 95 SER A C 1
ATOM 777 O O . SER A 1 95 ? -21.908 10.168 23.496 1.00 53.19 95 SER A O 1
ATOM 779 N N . PHE A 1 96 ? -23.288 9.958 21.738 1.00 48.34 96 PHE A N 1
ATOM 780 C CA . PHE A 1 96 ? -23.027 11.296 21.201 1.00 48.34 96 PHE A CA 1
ATOM 781 C C . PHE A 1 96 ? -23.696 12.405 22.024 1.00 48.34 96 PHE A C 1
ATOM 783 O O . PHE A 1 96 ? -23.059 13.425 22.278 1.00 48.34 96 PHE A O 1
ATOM 790 N N . GLU A 1 97 ? -24.945 12.224 22.464 1.00 53.34 97 GLU A N 1
ATOM 791 C CA . GLU A 1 97 ? -25.639 13.185 23.336 1.00 53.34 97 GLU A CA 1
ATOM 792 C C . GLU A 1 97 ? -25.002 13.278 24.726 1.00 53.34 97 GLU A C 1
ATOM 794 O O . GLU A 1 97 ? -24.882 14.369 25.271 1.00 53.34 97 GLU A O 1
ATOM 799 N N . GLU A 1 98 ? -24.543 12.159 25.277 1.00 57.00 98 GLU A N 1
ATOM 800 C CA . GLU A 1 98 ? -23.944 12.062 26.609 1.00 57.00 98 GLU A CA 1
ATOM 801 C C . GLU A 1 98 ? -22.515 12.631 26.630 1.00 57.00 98 GLU A C 1
ATOM 803 O O . GLU A 1 98 ? -22.152 13.353 27.560 1.00 57.00 98 GLU A O 1
ATOM 808 N N . LEU A 1 99 ? -21.742 12.434 25.551 1.00 52.38 99 LEU A N 1
ATOM 809 C CA . LEU A 1 99 ? -20.474 13.141 25.326 1.00 52.38 99 LEU A CA 1
ATOM 810 C C . LEU A 1 99 ? -20.681 14.643 25.103 1.00 52.38 99 LEU A C 1
ATOM 812 O O . LEU A 1 99 ? -19.897 15.447 25.607 1.00 52.38 99 LEU A O 1
ATOM 816 N N . ASN A 1 100 ? -21.734 15.043 24.383 1.00 45.91 100 ASN A N 1
ATOM 817 C CA . ASN A 1 100 ? -22.041 16.457 24.176 1.00 45.91 100 ASN A CA 1
ATOM 818 C C . ASN A 1 100 ? -22.486 17.118 25.492 1.00 45.91 100 ASN A C 1
ATOM 820 O O . ASN A 1 100 ? -22.005 18.196 25.820 1.00 45.91 100 ASN A O 1
ATOM 824 N N . ALA A 1 101 ? -23.304 16.435 26.299 1.00 53.41 101 ALA A N 1
ATOM 825 C CA . ALA A 1 101 ? -23.745 16.890 27.616 1.00 53.41 101 ALA A CA 1
ATOM 826 C C . ALA A 1 101 ? -22.588 16.985 28.628 1.00 53.41 101 ALA A C 1
ATOM 828 O O . ALA A 1 101 ? -22.526 17.961 29.383 1.00 53.41 101 ALA A O 1
ATOM 829 N N . GLN A 1 102 ? -21.641 16.036 28.604 1.00 52.47 102 GLN A N 1
ATOM 830 C CA . GLN A 1 102 ? -20.401 16.114 29.388 1.00 52.47 102 GLN A CA 1
ATOM 831 C C . GLN A 1 102 ? -19.500 17.268 28.938 1.00 52.47 102 GLN A C 1
ATOM 833 O O . GLN A 1 102 ? -18.911 17.938 29.785 1.00 52.47 102 GLN A O 1
ATOM 838 N N . MET A 1 103 ? -19.413 17.540 27.632 1.00 47.22 103 MET A N 1
ATOM 839 C CA . MET A 1 103 ? -18.622 18.660 27.116 1.00 47.22 103 MET A CA 1
ATOM 840 C C . MET A 1 103 ? -19.280 20.032 27.336 1.00 47.22 103 MET A C 1
ATOM 842 O O . MET A 1 103 ? -18.562 21.016 27.491 1.00 47.22 103 MET A O 1
ATOM 846 N N . THR A 1 104 ? -20.613 20.125 27.420 1.00 49.75 104 THR A N 1
ATOM 847 C CA . THR A 1 104 ? -21.333 21.393 27.674 1.00 49.75 104 THR A CA 1
ATOM 848 C C . THR A 1 104 ? -21.556 21.740 29.154 1.00 49.75 104 THR A C 1
ATOM 850 O O . THR A 1 104 ? -22.257 22.703 29.450 1.00 49.75 104 THR A O 1
ATOM 853 N N . GLY A 1 105 ? -20.934 21.026 30.098 1.00 46.50 105 GLY A N 1
ATOM 854 C CA . GLY A 1 105 ? -20.754 21.529 31.469 1.00 46.50 105 GLY A CA 1
ATOM 855 C C . GLY A 1 105 ? -22.032 21.692 32.305 1.00 46.50 105 GLY A C 1
ATOM 856 O O . GLY A 1 105 ? -22.186 22.687 33.011 1.00 46.50 105 GLY A O 1
ATOM 857 N N . GLY A 1 106 ? -22.943 20.718 32.268 1.00 34.50 106 GLY A N 1
ATOM 858 C CA . GLY A 1 106 ? -24.109 20.677 33.154 1.00 34.50 106 GLY A CA 1
ATOM 859 C C . GLY A 1 106 ? -23.846 19.878 34.431 1.00 34.50 106 GLY A C 1
ATOM 860 O O . GLY A 1 106 ? -24.058 18.670 34.459 1.00 34.50 106 GLY A O 1
ATOM 861 N N . ILE A 1 107 ? -23.423 20.545 35.506 1.00 38.34 107 ILE A N 1
ATOM 862 C CA . ILE A 1 107 ? -23.413 19.972 36.860 1.00 38.34 107 ILE A CA 1
ATOM 863 C C . ILE A 1 107 ? -24.857 19.656 37.273 1.00 38.34 107 ILE A C 1
ATOM 865 O O . ILE A 1 107 ? -25.657 20.571 37.460 1.00 38.34 107 ILE A O 1
ATOM 869 N N . ARG A 1 108 ? -25.162 18.379 37.517 1.00 30.08 108 ARG A N 1
ATOM 870 C CA . ARG A 1 108 ? -26.136 17.967 38.536 1.00 30.08 108 ARG A CA 1
ATOM 871 C C . ARG A 1 108 ? -25.622 16.725 39.250 1.00 30.08 108 ARG A C 1
ATOM 873 O O . ARG A 1 108 ? -25.689 15.611 38.745 1.00 30.08 108 ARG A O 1
ATOM 880 N N . ALA A 1 109 ? -25.079 16.972 40.436 1.00 37.44 109 ALA A N 1
ATOM 881 C CA . ALA A 1 109 ? -24.997 15.987 41.491 1.00 37.44 109 ALA A CA 1
ATOM 882 C C . ALA A 1 109 ? -26.420 15.669 41.963 1.00 37.44 109 ALA A C 1
ATOM 884 O O . ALA A 1 109 ? -27.123 16.579 42.385 1.00 37.44 109 ALA A O 1
ATOM 885 N N . GLU A 1 110 ? -26.819 14.404 41.890 1.00 25.95 110 GLU A N 1
ATOM 886 C CA . GLU A 1 110 ? -27.716 13.762 42.853 1.00 25.95 110 GLU A CA 1
ATOM 887 C C . GLU A 1 110 ? -27.660 12.248 42.631 1.00 25.95 110 GLU A C 1
ATOM 889 O O . GLU A 1 110 ? -27.725 11.756 41.505 1.00 25.95 110 GLU A O 1
ATOM 8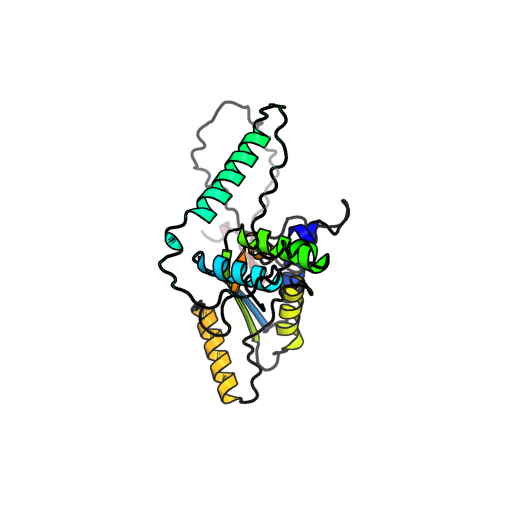94 N N . GLY A 1 111 ? -27.416 11.521 43.721 1.00 37.59 111 GLY A N 1
ATOM 895 C CA . GLY A 1 111 ? -27.172 10.088 43.705 1.00 37.59 111 GLY A CA 1
ATOM 896 C C . GLY A 1 111 ? -28.369 9.304 43.183 1.00 37.59 111 GLY A C 1
ATOM 897 O O . GLY A 1 111 ? -29.502 9.527 43.594 1.00 37.59 111 GLY A O 1
ATOM 898 N N . THR A 1 112 ? -28.089 8.332 42.324 1.00 24.16 112 THR A N 1
ATOM 899 C CA . THR A 1 112 ? -28.977 7.200 42.079 1.00 24.16 112 THR A CA 1
ATOM 900 C C . THR A 1 112 ? -28.133 5.937 42.042 1.00 24.16 112 THR A C 1
ATOM 902 O O . THR A 1 112 ? -27.058 5.880 41.446 1.00 24.16 112 THR A O 1
ATOM 905 N N . GLU A 1 113 ? -28.593 4.967 42.819 1.00 23.75 113 GLU A N 1
ATOM 906 C CA . GLU A 1 113 ? -27.986 3.671 43.048 1.00 23.75 113 GLU A CA 1
ATOM 907 C C . GLU A 1 113 ? -27.675 2.965 41.726 1.00 23.75 113 GLU A C 1
ATOM 909 O O . GLU A 1 113 ? -28.480 2.962 40.794 1.00 23.75 113 GLU A O 1
ATOM 914 N N . PHE A 1 114 ? -26.506 2.323 41.667 1.00 26.69 114 PHE A N 1
ATOM 915 C CA . PHE A 1 114 ? -26.172 1.358 40.627 1.00 26.69 114 PHE A CA 1
ATOM 916 C C . PHE A 1 114 ? -27.189 0.211 40.673 1.00 26.69 114 PHE A C 1
ATOM 918 O O . PHE A 1 114 ? -27.024 -0.766 41.408 1.00 26.69 114 PHE A O 1
ATOM 925 N N . ALA A 1 115 ? -28.249 0.333 39.878 1.00 26.25 115 ALA A N 1
ATOM 926 C CA . ALA A 1 115 ? -29.147 -0.759 39.573 1.00 26.25 115 ALA A CA 1
ATOM 927 C C . ALA A 1 115 ? -28.344 -1.835 38.834 1.00 26.25 115 ALA A C 1
ATOM 929 O O . ALA A 1 115 ? -27.954 -1.674 37.678 1.00 26.25 115 ALA A O 1
ATOM 930 N N . LYS A 1 116 ? -28.078 -2.941 39.534 1.00 31.23 116 LYS A N 1
ATOM 931 C CA . LYS A 1 116 ? -27.715 -4.218 38.922 1.00 31.23 116 LYS A CA 1
ATOM 932 C C . LYS A 1 116 ? -28.827 -4.604 37.947 1.00 31.23 116 LYS A C 1
ATOM 934 O O . LYS A 1 116 ? -29.874 -5.084 38.372 1.00 31.23 116 LYS A O 1
ATOM 939 N N . SER A 1 117 ? -28.593 -4.416 36.655 1.00 28.81 117 SER A N 1
ATOM 940 C CA . SER A 1 117 ? -29.273 -5.201 35.631 1.00 28.81 117 SER A CA 1
ATOM 941 C C . SER A 1 117 ? -28.585 -6.561 35.574 1.00 28.81 117 SER A C 1
ATOM 943 O O . SER A 1 117 ? -27.511 -6.715 34.991 1.00 28.81 117 SER A O 1
ATOM 945 N N . ASP A 1 118 ? -29.187 -7.511 36.277 1.00 32.62 118 ASP A N 1
ATOM 946 C CA . ASP A 1 118 ? -28.974 -8.938 36.097 1.00 32.62 118 ASP A CA 1
ATOM 947 C C . ASP A 1 118 ? -29.684 -9.316 34.789 1.00 32.62 118 ASP A C 1
ATOM 949 O O . ASP A 1 118 ? -30.909 -9.418 34.755 1.00 32.62 118 ASP A O 1
ATOM 953 N N . ASP A 1 119 ? -28.933 -9.412 33.690 1.00 33.50 119 ASP A N 1
ATOM 954 C CA . ASP A 1 119 ? -29.423 -10.032 32.461 1.00 33.50 119 ASP A CA 1
ATOM 955 C C . ASP A 1 119 ? -28.347 -10.978 31.913 1.00 33.50 119 ASP A C 1
ATOM 957 O O . ASP A 1 119 ? -27.205 -10.597 31.644 1.00 33.50 119 ASP A O 1
ATOM 961 N N . GLY A 1 120 ? -28.707 -12.260 31.869 1.00 34.34 120 GLY A N 1
ATOM 962 C CA . GLY A 1 120 ? -27.828 -13.414 31.706 1.00 34.34 120 GLY A CA 1
ATOM 963 C C . GLY A 1 120 ? -27.311 -13.615 30.283 1.00 34.34 120 GLY A C 1
ATOM 964 O O . GLY A 1 120 ? -27.662 -14.596 29.628 1.00 34.34 120 GLY A O 1
ATOM 965 N N . GLY A 1 121 ? -26.429 -12.724 29.835 1.00 33.47 121 GLY A N 1
ATOM 966 C CA . GLY A 1 121 ? -25.540 -12.917 28.688 1.00 33.47 121 GLY A CA 1
ATOM 967 C C . GLY A 1 121 ? -24.081 -12.962 29.147 1.00 33.47 121 GLY A C 1
ATOM 968 O O . GLY A 1 121 ? -23.661 -12.103 29.914 1.00 33.47 121 GLY A O 1
ATOM 969 N N . ASP A 1 122 ? -23.346 -13.990 28.710 1.00 45.56 122 ASP A N 1
ATOM 970 C CA . ASP A 1 122 ? -21.920 -14.293 28.963 1.00 45.56 122 ASP A CA 1
ATOM 971 C C . ASP A 1 122 ? -21.069 -13.056 29.359 1.00 45.56 122 ASP A C 1
ATOM 973 O O . ASP A 1 122 ? -21.055 -12.064 28.623 1.00 45.56 122 ASP A O 1
ATOM 977 N N . PRO A 1 123 ? -20.357 -13.068 30.506 1.00 49.19 123 PRO A N 1
ATOM 978 C CA . PRO A 1 123 ? -19.733 -11.877 31.064 1.00 49.19 123 PRO A CA 1
ATOM 979 C C . PRO A 1 123 ? -18.712 -11.298 30.093 1.00 49.19 123 PRO A C 1
ATOM 981 O O . PRO A 1 123 ? -17.703 -11.934 29.800 1.00 49.19 123 PRO A O 1
ATOM 984 N N . ASN A 1 124 ? -18.993 -10.072 29.650 1.00 57.53 124 ASN A N 1
ATOM 985 C CA . ASN A 1 124 ? -18.122 -9.134 28.950 1.00 57.53 124 ASN A CA 1
ATOM 986 C C . ASN A 1 124 ? -16.634 -9.558 28.945 1.00 57.53 124 ASN A C 1
ATOM 988 O O . ASN A 1 124 ? -15.851 -9.208 29.840 1.00 57.53 124 ASN A O 1
ATOM 992 N N . GLN A 1 125 ? -16.257 -10.352 27.933 1.00 58.53 125 GLN A N 1
ATOM 993 C CA . GLN A 1 125 ? -14.949 -11.010 27.837 1.00 58.53 125 GLN A CA 1
ATOM 994 C C . GLN A 1 125 ? -13.807 -10.032 27.526 1.00 58.53 125 GLN A C 1
ATOM 996 O O . GLN A 1 125 ? -12.642 -10.427 27.5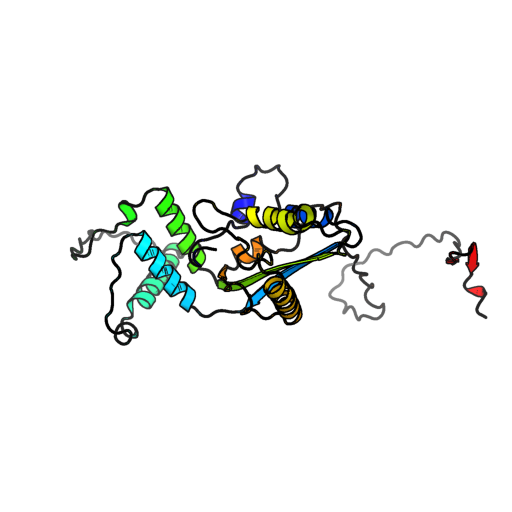34 1.00 58.53 125 GLN A O 1
ATOM 1001 N N . LEU A 1 126 ? -14.106 -8.732 27.384 1.00 54.75 126 LEU A N 1
ATOM 1002 C CA . LEU A 1 126 ? -13.115 -7.652 27.363 1.00 54.75 126 LEU A CA 1
ATOM 1003 C C . LEU A 1 126 ? -12.159 -7.715 28.569 1.00 54.75 126 LEU A C 1
ATOM 1005 O O . LEU A 1 126 ? -10.988 -7.371 28.438 1.00 54.75 126 LEU A O 1
ATOM 1009 N N . ARG A 1 127 ? -12.621 -8.215 29.728 1.00 59.25 127 ARG A N 1
ATOM 1010 C CA . ARG A 1 127 ? -11.785 -8.414 30.930 1.00 59.25 127 ARG A CA 1
ATOM 1011 C C . ARG A 1 127 ? -10.814 -9.599 30.850 1.00 59.25 127 ARG A C 1
ATOM 1013 O O . ARG A 1 127 ? -9.868 -9.637 31.632 1.00 59.25 127 ARG A O 1
ATOM 1020 N N . PHE A 1 128 ? -11.036 -10.546 29.940 1.00 61.25 128 PHE A N 1
ATOM 1021 C CA . PHE A 1 128 ? -10.182 -11.726 29.745 1.00 61.25 128 PHE A CA 1
ATOM 1022 C C . PHE A 1 128 ? -9.241 -11.594 28.544 1.00 61.25 128 PHE A C 1
ATOM 1024 O O . PHE A 1 128 ? -8.448 -12.499 28.280 1.00 61.25 128 PHE A O 1
ATOM 1031 N N . LEU A 1 129 ? -9.289 -10.468 27.828 1.00 72.19 129 LEU A N 1
ATOM 1032 C CA . LEU A 1 129 ? -8.330 -10.191 26.772 1.00 72.19 129 LEU A CA 1
ATOM 1033 C C . LEU A 1 129 ? -6.948 -9.945 27.366 1.00 72.19 129 LEU A C 1
ATOM 1035 O O . LEU A 1 129 ? -6.772 -9.194 28.327 1.00 72.19 129 LEU A O 1
ATOM 1039 N N . THR A 1 130 ? -5.934 -10.537 26.739 1.00 78.31 130 THR A N 1
ATOM 1040 C CA . THR A 1 130 ? -4.556 -10.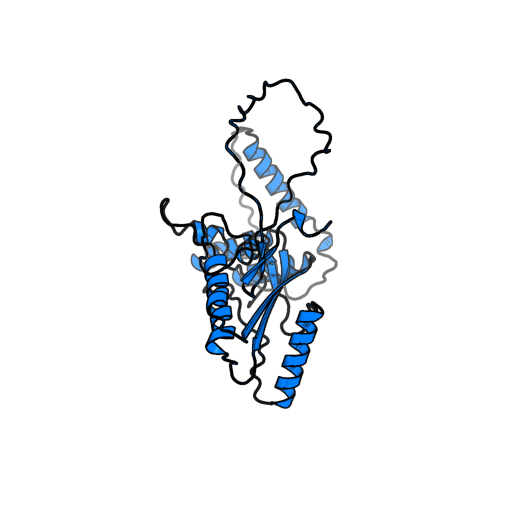154 27.048 1.00 78.31 130 THR A CA 1
ATOM 1041 C C . THR A 1 130 ? -4.361 -8.662 26.738 1.00 78.31 130 THR A C 1
ATOM 1043 O O . THR A 1 130 ? -4.972 -8.144 25.795 1.00 78.31 130 THR A O 1
ATOM 1046 N N . PRO A 1 131 ? -3.471 -7.946 27.449 1.00 82.12 131 PRO A N 1
ATOM 1047 C CA . PRO A 1 131 ? -3.229 -6.525 27.189 1.00 82.12 131 PRO A CA 1
ATOM 1048 C C . PRO A 1 131 ? -2.858 -6.216 25.727 1.00 82.12 131 PRO A C 1
ATOM 1050 O O . PRO A 1 131 ? -3.144 -5.132 25.227 1.00 82.12 131 PRO A O 1
ATOM 1053 N N . GLY A 1 132 ? -2.229 -7.170 25.028 1.00 82.50 132 GLY A N 1
ATOM 1054 C CA . GLY A 1 132 ? -1.920 -7.055 23.601 1.00 82.50 132 GLY A CA 1
ATOM 1055 C C . GLY A 1 132 ? -3.154 -7.160 22.701 1.00 82.50 132 GLY A C 1
ATOM 1056 O O . GLY A 1 132 ? -3.278 -6.385 21.756 1.00 82.50 132 GLY A O 1
ATOM 1057 N N . GLN A 1 133 ? -4.081 -8.073 23.006 1.00 84.19 133 GLN A N 1
ATOM 1058 C CA . GLN A 1 133 ? -5.339 -8.212 22.267 1.00 84.19 133 GLN A CA 1
ATOM 1059 C C . GLN A 1 133 ? -6.267 -7.019 22.495 1.00 84.19 133 GLN A C 1
ATOM 1061 O O . GLN A 1 133 ? -6.831 -6.515 21.533 1.00 84.19 133 GLN A O 1
ATOM 1066 N N . SER A 1 134 ? -6.372 -6.515 23.727 1.00 85.44 134 SER A N 1
ATOM 1067 C CA . SER A 1 134 ? -7.192 -5.332 24.027 1.00 85.44 134 SER A CA 1
ATOM 1068 C C . SER A 1 134 ? -6.734 -4.101 23.232 1.00 85.44 134 SER A C 1
ATOM 1070 O O . SER A 1 134 ? -7.547 -3.477 22.555 1.00 85.44 134 SER A O 1
ATOM 1072 N N . LYS A 1 135 ? -5.422 -3.824 23.195 1.00 87.75 135 LYS A N 1
ATOM 1073 C CA . LYS A 1 135 ? -4.854 -2.741 22.369 1.00 87.75 135 LYS A CA 1
ATOM 1074 C C . LYS A 1 135 ? -5.070 -2.954 20.871 1.00 87.75 135 LYS A C 1
ATOM 1076 O O . LYS A 1 135 ? -5.185 -1.994 20.117 1.00 87.75 135 LYS A O 1
ATOM 1081 N N . LEU A 1 136 ? -5.060 -4.205 20.411 1.00 89.19 136 LEU A N 1
ATOM 1082 C CA . LEU A 1 136 ? -5.328 -4.512 19.009 1.00 89.19 136 LEU A CA 1
ATOM 1083 C C . LEU A 1 136 ? -6.790 -4.221 18.658 1.00 89.19 136 LEU A C 1
ATOM 1085 O O . LEU A 1 136 ? -7.030 -3.591 17.633 1.00 89.19 136 LEU A O 1
ATOM 1089 N N . VAL A 1 137 ? -7.732 -4.627 19.514 1.00 89.31 137 VAL A N 1
ATOM 1090 C CA . VAL A 1 137 ? -9.167 -4.342 19.358 1.00 89.31 137 VAL A CA 1
ATOM 1091 C C . VAL A 1 137 ? -9.422 -2.838 19.334 1.00 89.31 137 VAL A C 1
ATOM 1093 O O . VAL A 1 137 ? -10.050 -2.363 18.395 1.00 89.31 137 VAL A O 1
ATOM 1096 N N . GLU A 1 138 ? -8.845 -2.081 20.268 1.00 90.25 138 GLU A N 1
ATOM 1097 C CA . GLU A 1 138 ? -8.942 -0.614 20.302 1.00 90.25 138 GLU A CA 1
ATOM 1098 C C . GLU A 1 138 ? -8.504 0.010 18.964 1.00 90.25 138 GLU A C 1
ATOM 1100 O O . GLU A 1 138 ? -9.249 0.761 18.334 1.00 90.25 138 GLU A O 1
ATOM 1105 N N . LYS A 1 139 ? -7.337 -0.385 18.436 1.00 90.38 139 LYS A N 1
ATOM 1106 C CA . LYS A 1 139 ? -6.875 0.111 17.128 1.00 90.38 139 LYS A CA 1
ATOM 1107 C C . LYS A 1 139 ? -7.759 -0.335 15.956 1.00 90.38 139 LYS A C 1
ATOM 1109 O O . LYS A 1 139 ? -7.831 0.358 14.938 1.00 90.38 139 LYS A O 1
ATOM 1114 N N . MET A 1 140 ? -8.404 -1.499 16.047 1.00 91.19 140 MET A N 1
ATOM 1115 C CA . MET A 1 140 ? -9.377 -1.946 15.043 1.00 91.19 140 MET A CA 1
ATOM 1116 C C . MET A 1 140 ? -10.645 -1.081 15.089 1.00 91.19 140 MET A C 1
ATOM 1118 O O . MET A 1 140 ? -11.147 -0.689 14.035 1.00 91.19 140 MET A O 1
ATOM 1122 N N . GLU A 1 141 ? -11.129 -0.725 16.279 1.00 90.25 141 GLU A N 1
ATOM 1123 C CA . GLU A 1 141 ? -12.270 0.179 16.467 1.00 90.25 141 GLU A CA 1
ATOM 1124 C C . GLU A 1 141 ? -11.967 1.583 15.927 1.00 90.25 141 GLU A C 1
ATOM 1126 O O . GLU A 1 141 ? -12.738 2.117 15.123 1.00 90.25 141 GLU A O 1
ATOM 1131 N N . GLU A 1 142 ? -10.791 2.136 16.239 1.00 91.50 142 GLU A N 1
ATOM 1132 C CA . GLU A 1 142 ? -10.324 3.414 15.683 1.00 91.50 142 GLU A CA 1
ATOM 1133 C C . GLU A 1 142 ? -10.263 3.409 14.148 1.00 91.50 142 GLU A C 1
ATOM 1135 O O . GLU A 1 142 ? -10.500 4.432 13.493 1.00 91.50 142 GLU A O 1
ATOM 1140 N N . LYS A 1 143 ? -9.926 2.261 13.547 1.00 92.25 143 LYS A N 1
ATOM 1141 C CA . LYS A 1 143 ? -9.903 2.098 12.092 1.00 92.25 143 LYS A CA 1
ATOM 1142 C C . LYS A 1 143 ? -11.311 2.090 11.499 1.00 92.25 143 LYS A C 1
ATOM 1144 O O . LYS A 1 143 ? -11.523 2.744 10.477 1.00 92.25 143 LYS A O 1
ATOM 1149 N N . ILE A 1 144 ? -12.256 1.383 12.120 1.00 92.38 144 ILE A N 1
ATOM 1150 C CA . ILE A 1 144 ? -13.653 1.273 11.660 1.00 92.38 144 ILE A CA 1
ATOM 1151 C C . ILE A 1 144 ? -14.405 2.603 11.811 1.00 92.38 144 ILE A C 1
ATOM 1153 O O . ILE A 1 144 ? -15.266 2.924 10.982 1.00 92.38 144 ILE A O 1
ATOM 1157 N N . ALA A 1 145 ? -14.058 3.403 12.823 1.00 91.38 145 ALA A N 1
ATOM 1158 C CA . ALA A 1 145 ? -14.631 4.730 13.040 1.00 91.38 145 ALA A CA 1
ATOM 1159 C C . ALA A 1 145 ? -14.379 5.684 11.856 1.00 91.38 145 ALA A C 1
ATOM 1161 O O . ALA A 1 145 ? -15.198 6.553 11.559 1.00 91.38 145 ALA A O 1
ATOM 1162 N N . LYS A 1 146 ? -13.278 5.493 11.122 1.00 91.62 146 LYS A N 1
ATOM 1163 C CA . LYS A 1 146 ? -12.874 6.346 9.997 1.00 91.62 146 LYS A CA 1
ATOM 1164 C C . LYS A 1 146 ? -13.516 5.911 8.674 1.00 91.62 146 LYS A C 1
ATOM 1166 O O . LYS A 1 146 ? -14.089 4.827 8.528 1.00 91.62 146 LYS A O 1
ATOM 1171 N N . ILE A 1 147 ? -13.433 6.791 7.676 1.00 91.75 147 ILE A N 1
ATOM 1172 C CA . ILE A 1 147 ? -13.841 6.472 6.304 1.00 91.75 147 ILE A CA 1
ATOM 1173 C C . ILE A 1 147 ? -12.786 5.550 5.692 1.00 91.75 147 ILE A C 1
ATOM 1175 O O . ILE A 1 147 ? -11.590 5.847 5.737 1.00 91.75 147 ILE A O 1
ATOM 1179 N N . GLY A 1 148 ? -13.247 4.434 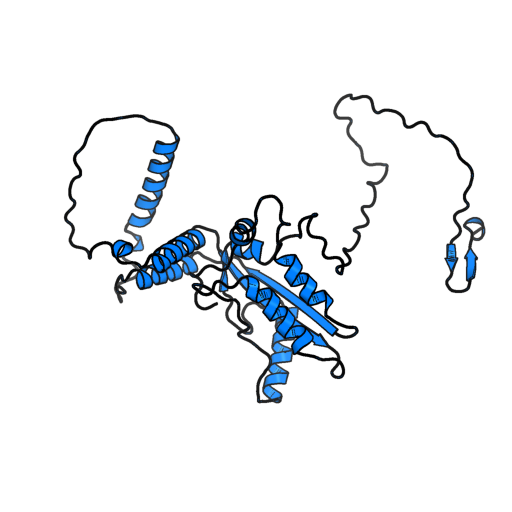5.132 1.00 92.38 148 GLY A N 1
ATOM 1180 C CA . GLY A 1 148 ? -12.422 3.466 4.422 1.00 92.38 148 GLY A CA 1
ATOM 1181 C C . GLY A 1 148 ? -12.525 3.651 2.914 1.00 92.38 148 GLY A C 1
ATOM 1182 O O . GLY A 1 148 ? -13.582 4.001 2.394 1.00 92.38 148 GLY A O 1
ATOM 1183 N N . PHE A 1 149 ? -11.437 3.364 2.210 1.00 94.31 149 PHE A N 1
ATOM 1184 C CA . PHE A 1 149 ? -11.378 3.308 0.759 1.00 94.31 149 PHE A CA 1
ATOM 1185 C C . PHE A 1 149 ? -10.842 1.962 0.301 1.00 94.31 149 PHE A C 1
ATOM 1187 O O . PHE A 1 149 ? -9.854 1.435 0.825 1.00 94.31 149 PHE A O 1
ATOM 1194 N N . LYS A 1 150 ? -11.461 1.432 -0.751 1.00 94.25 150 LYS A N 1
ATOM 1195 C CA . LYS A 1 150 ? -10.989 0.234 -1.430 1.00 94.25 150 LYS A CA 1
ATOM 1196 C C . LYS A 1 150 ? -9.723 0.587 -2.195 1.00 94.25 150 LYS A C 1
ATOM 1198 O O . LYS A 1 150 ? -9.756 1.295 -3.201 1.00 94.25 150 LYS A O 1
ATOM 1203 N N . THR A 1 151 ? -8.606 0.085 -1.698 1.00 93.50 151 THR A N 1
ATOM 1204 C CA . THR A 1 151 ? -7.275 0.456 -2.152 1.00 93.50 151 THR A CA 1
ATOM 1205 C C . THR A 1 151 ? -6.573 -0.730 -2.788 1.00 93.50 151 THR A C 1
ATOM 1207 O O . THR A 1 151 ? -6.727 -1.892 -2.399 1.00 93.50 151 THR A O 1
ATOM 1210 N N . LYS A 1 152 ? -5.781 -0.443 -3.819 1.00 93.44 152 LYS A N 1
ATOM 1211 C CA . LYS A 1 152 ? -4.913 -1.434 -4.437 1.00 93.44 152 LYS A CA 1
ATOM 1212 C C . LYS A 1 152 ? -3.591 -0.835 -4.860 1.00 93.44 152 LYS A C 1
ATOM 1214 O O . LYS A 1 152 ? -3.547 0.123 -5.625 1.00 93.44 152 LYS A O 1
ATOM 1219 N N . MET A 1 153 ? -2.524 -1.488 -4.420 1.00 92.81 153 MET A N 1
ATOM 1220 C CA . MET A 1 153 ? -1.152 -1.107 -4.722 1.00 92.81 153 MET A CA 1
ATOM 1221 C C . MET A 1 153 ? -0.554 -2.035 -5.774 1.00 92.81 153 MET A C 1
ATOM 1223 O O . MET A 1 153 ? -0.792 -3.249 -5.771 1.00 92.81 153 MET A O 1
ATOM 1227 N N . ARG A 1 154 ? 0.215 -1.461 -6.697 1.00 91.69 154 ARG A N 1
ATOM 1228 C CA . ARG A 1 154 ? 0.935 -2.185 -7.747 1.00 91.69 154 ARG A CA 1
ATOM 1229 C C . ARG A 1 154 ? 2.315 -1.595 -7.956 1.00 91.69 154 ARG A C 1
ATOM 1231 O O . ARG A 1 154 ? 2.432 -0.411 -8.241 1.00 91.69 154 ARG A O 1
ATOM 1238 N N . GLY A 1 155 ? 3.324 -2.456 -7.907 1.00 91.12 155 GLY A N 1
ATOM 1239 C CA . GLY A 1 155 ? 4.666 -2.175 -8.402 1.00 91.12 155 GLY A CA 1
ATOM 1240 C C . GLY A 1 155 ? 4.902 -2.888 -9.728 1.00 91.12 155 GLY A C 1
ATOM 1241 O O . GLY A 1 155 ? 4.587 -4.074 -9.855 1.00 91.12 155 GLY A O 1
ATOM 1242 N N . VAL A 1 156 ? 5.448 -2.183 -10.713 1.00 91.19 156 VAL A N 1
ATOM 1243 C CA . VAL A 1 156 ? 5.891 -2.745 -11.988 1.00 91.19 156 VAL A CA 1
ATOM 1244 C C . VAL A 1 156 ? 7.339 -2.337 -12.205 1.00 91.19 156 VAL A C 1
ATOM 1246 O O . VAL A 1 156 ? 7.650 -1.158 -12.306 1.00 91.19 156 VAL A O 1
ATOM 1249 N N . TYR A 1 157 ? 8.208 -3.335 -12.299 1.00 91.62 157 TYR A N 1
ATOM 1250 C CA . TYR A 1 157 ? 9.618 -3.158 -12.612 1.00 91.62 157 TYR A CA 1
ATOM 1251 C C . TYR A 1 157 ? 9.868 -3.569 -14.063 1.00 91.62 157 TYR A C 1
ATOM 1253 O O . TYR A 1 157 ? 9.584 -4.710 -14.447 1.00 91.62 157 TYR A O 1
ATOM 1261 N N . VAL A 1 158 ? 10.366 -2.635 -14.867 1.00 90.62 158 VAL A N 1
ATOM 1262 C CA . VAL A 1 158 ? 10.637 -2.815 -16.294 1.00 90.62 158 VAL A CA 1
ATOM 1263 C C . VAL A 1 158 ? 12.098 -2.484 -16.547 1.00 90.62 158 VAL A C 1
ATOM 1265 O O . VAL A 1 158 ? 12.542 -1.383 -16.261 1.00 90.62 158 VAL A O 1
ATOM 1268 N N . ALA A 1 159 ? 12.851 -3.421 -17.109 1.00 91.44 159 ALA A N 1
ATOM 1269 C CA . ALA A 1 159 ? 14.219 -3.172 -17.546 1.00 91.44 159 ALA A CA 1
ATOM 1270 C C . ALA A 1 159 ? 14.525 -3.997 -18.798 1.00 91.44 159 ALA A C 1
ATOM 1272 O O . ALA A 1 159 ? 13.829 -4.979 -19.099 1.00 91.44 159 ALA A O 1
ATOM 1273 N N . ARG A 1 160 ? 15.579 -3.615 -19.526 1.00 88.69 160 ARG A N 1
ATOM 1274 C CA . ARG A 1 160 ? 16.144 -4.456 -20.593 1.00 88.69 160 ARG A CA 1
ATOM 1275 C C . ARG A 1 160 ? 16.615 -5.785 -19.998 1.00 88.69 160 ARG A C 1
ATOM 1277 O O . ARG A 1 160 ? 17.066 -5.825 -18.858 1.00 88.69 160 ARG A O 1
ATOM 1284 N N . LYS A 1 161 ? 16.532 -6.874 -20.771 1.00 86.69 161 LYS A N 1
ATOM 1285 C CA . LYS A 1 161 ? 16.870 -8.231 -20.290 1.00 86.69 161 LYS A CA 1
ATOM 1286 C C . LYS A 1 161 ? 18.284 -8.329 -19.706 1.00 86.69 161 LYS A C 1
ATOM 1288 O O . LYS A 1 161 ? 18.479 -9.091 -18.772 1.00 86.69 161 LYS A O 1
ATOM 1293 N N . GLU A 1 162 ? 19.220 -7.557 -20.250 1.00 89.62 162 GLU A N 1
ATOM 1294 C CA . GLU A 1 162 ? 20.630 -7.513 -19.840 1.00 89.62 162 GLU A CA 1
ATOM 1295 C C . GLU A 1 162 ? 20.836 -6.878 -18.459 1.00 89.62 162 GLU A C 1
ATOM 1297 O O . GLU A 1 162 ? 21.713 -7.299 -17.715 1.00 89.62 162 GLU A O 1
ATOM 1302 N N . VAL A 1 163 ? 20.008 -5.893 -18.098 1.00 88.94 163 VAL A N 1
ATOM 1303 C CA . VAL A 1 163 ? 20.147 -5.101 -16.860 1.00 88.94 163 VAL A CA 1
ATOM 1304 C C . VAL A 1 163 ? 19.119 -5.521 -15.798 1.00 88.94 163 VAL A C 1
ATOM 1306 O O . VAL A 1 163 ? 19.186 -5.097 -14.650 1.00 88.94 163 VAL A O 1
ATOM 1309 N N . PHE A 1 164 ? 18.156 -6.376 -16.155 1.00 87.81 164 PHE A N 1
ATOM 1310 C CA . PHE A 1 164 ? 17.045 -6.753 -15.284 1.00 87.81 164 PHE A CA 1
ATOM 1311 C C . PHE A 1 164 ? 17.521 -7.474 -14.015 1.00 87.81 164 PHE A C 1
ATOM 1313 O O . PHE A 1 164 ? 17.881 -8.652 -14.044 1.00 87.81 164 PHE A O 1
ATOM 1320 N N . ASN A 1 165 ? 17.434 -6.782 -12.879 1.00 86.94 165 ASN A N 1
ATOM 1321 C CA . ASN A 1 165 ? 17.802 -7.299 -11.570 1.00 86.94 165 ASN A CA 1
ATOM 1322 C C . ASN A 1 165 ? 16.617 -7.214 -10.598 1.00 86.94 165 ASN A C 1
ATOM 1324 O O . ASN A 1 165 ? 16.234 -6.151 -10.106 1.00 86.94 165 ASN A O 1
ATOM 1328 N N . THR A 1 166 ? 16.040 -8.373 -10.275 1.00 83.62 166 THR A N 1
ATOM 1329 C CA . THR A 1 166 ? 14.885 -8.461 -9.370 1.00 83.62 166 THR A CA 1
ATOM 1330 C C . THR A 1 166 ? 15.197 -8.010 -7.949 1.00 83.62 166 THR A C 1
ATOM 1332 O O . THR A 1 166 ? 14.319 -7.465 -7.286 1.00 83.62 166 THR A O 1
ATOM 1335 N N . THR A 1 167 ? 16.424 -8.228 -7.479 1.00 83.62 167 THR A N 1
ATOM 1336 C CA . THR A 1 167 ? 16.839 -7.869 -6.120 1.00 83.62 167 THR A CA 1
ATOM 1337 C C . THR A 1 167 ? 16.938 -6.357 -5.971 1.00 83.62 167 THR A C 1
ATOM 1339 O O . THR A 1 167 ? 16.448 -5.805 -4.992 1.00 83.62 167 THR A O 1
ATOM 1342 N N . ARG A 1 168 ? 17.502 -5.674 -6.970 1.00 82.88 168 ARG A N 1
ATOM 1343 C CA . ARG A 1 168 ? 17.623 -4.213 -6.963 1.00 82.88 168 ARG A CA 1
ATOM 1344 C C . ARG A 1 168 ? 16.269 -3.518 -7.082 1.00 82.88 168 ARG A C 1
ATOM 1346 O O . ARG A 1 168 ? 16.023 -2.556 -6.371 1.00 82.88 168 ARG A O 1
ATOM 1353 N N . GLY A 1 169 ? 15.394 -4.011 -7.957 1.00 84.00 169 GLY A N 1
ATOM 1354 C CA . GLY A 1 169 ? 14.086 -3.399 -8.179 1.00 84.00 169 GLY A CA 1
ATOM 1355 C C . GLY A 1 169 ? 13.022 -3.859 -7.179 1.00 84.00 169 GLY A C 1
ATOM 1356 O O . GLY A 1 169 ? 12.531 -3.091 -6.355 1.00 84.00 169 GLY A O 1
ATOM 1357 N N . VAL A 1 170 ? 12.614 -5.126 -7.282 1.00 86.44 170 VAL A N 1
ATOM 1358 C CA . VAL A 1 170 ? 11.424 -5.642 -6.587 1.00 86.44 170 VAL A CA 1
ATOM 1359 C C . VAL A 1 170 ? 11.653 -5.741 -5.082 1.00 86.44 170 VAL A C 1
ATOM 1361 O O . VAL A 1 170 ? 10.779 -5.332 -4.321 1.00 86.44 170 VAL A O 1
ATOM 1364 N N . ASN A 1 171 ? 12.811 -6.240 -4.635 1.00 88.00 171 ASN A N 1
ATOM 1365 C CA . ASN A 1 171 ? 13.057 -6.391 -3.197 1.00 88.00 171 ASN A CA 1
ATOM 1366 C C . ASN A 1 171 ? 13.242 -5.039 -2.500 1.00 88.00 171 ASN A C 1
ATOM 1368 O O . ASN A 1 171 ? 12.798 -4.901 -1.366 1.00 88.00 171 ASN A O 1
ATOM 1372 N N . ALA A 1 172 ? 13.822 -4.037 -3.173 1.00 86.94 172 ALA A N 1
ATOM 1373 C CA . ALA A 1 172 ? 13.901 -2.679 -2.635 1.00 86.94 172 ALA A CA 1
ATOM 1374 C C . ALA A 1 172 ? 12.500 -2.087 -2.412 1.00 86.94 172 ALA A C 1
ATOM 1376 O O . ALA A 1 172 ? 12.204 -1.598 -1.325 1.00 86.94 172 ALA A O 1
ATOM 1377 N N . LEU A 1 173 ? 11.603 -2.227 -3.396 1.00 87.94 173 LEU A N 1
ATOM 1378 C CA . LEU A 1 173 ? 10.216 -1.776 -3.263 1.00 87.94 173 LEU A CA 1
ATOM 1379 C C . LEU A 1 173 ? 9.473 -2.514 -2.137 1.00 87.94 173 LEU A C 1
ATOM 1381 O O . LEU A 1 173 ? 8.773 -1.888 -1.346 1.00 87.94 173 LEU A O 1
ATOM 1385 N N . VAL A 1 174 ? 9.622 -3.839 -2.046 1.00 89.06 174 VAL A N 1
ATOM 1386 C CA . VAL A 1 174 ? 9.012 -4.629 -0.961 1.00 89.06 174 VAL A CA 1
ATOM 1387 C C . VAL A 1 174 ? 9.577 -4.213 0.400 1.00 89.06 174 VAL A C 1
ATOM 1389 O O . VAL A 1 174 ? 8.815 -4.074 1.351 1.00 89.06 174 VAL A O 1
ATOM 1392 N N . GLY A 1 175 ? 10.883 -3.953 0.486 1.00 87.62 175 GLY A N 1
ATOM 1393 C CA . GLY A 1 175 ? 11.540 -3.449 1.691 1.00 87.62 175 GLY A CA 1
ATOM 1394 C C . GLY A 1 175 ? 10.975 -2.106 2.152 1.00 87.62 175 GLY A C 1
ATOM 1395 O O . GLY A 1 175 ? 10.643 -1.967 3.325 1.00 87.62 175 GLY A O 1
ATOM 1396 N N . ALA A 1 176 ? 10.778 -1.160 1.230 1.00 87.69 176 ALA A N 1
ATOM 1397 C CA . ALA A 1 176 ? 10.159 0.125 1.546 1.00 87.69 176 ALA A CA 1
ATOM 1398 C C . ALA A 1 176 ? 8.716 -0.022 2.043 1.00 87.69 176 ALA A C 1
ATOM 1400 O O . ALA A 1 176 ? 8.321 0.638 2.995 1.00 87.69 176 ALA A O 1
ATOM 1401 N N . ILE A 1 177 ? 7.923 -0.908 1.436 1.00 89.69 177 ILE A N 1
ATOM 1402 C CA . ILE A 1 177 ? 6.531 -1.139 1.849 1.00 89.69 177 ILE A CA 1
ATOM 1403 C C . ILE A 1 177 ? 6.444 -1.864 3.202 1.00 89.69 177 ILE A C 1
ATOM 1405 O O . ILE A 1 177 ? 5.505 -1.637 3.965 1.00 89.69 177 ILE A O 1
ATOM 1409 N N . ASN A 1 178 ? 7.435 -2.688 3.550 1.00 89.19 178 ASN A N 1
ATOM 1410 C CA . ASN A 1 178 ? 7.443 -3.421 4.815 1.00 89.19 178 ASN A CA 1
ATOM 1411 C C . ASN A 1 178 ? 7.501 -2.519 6.059 1.00 89.19 178 ASN A C 1
ATOM 1413 O O . ASN A 1 178 ? 7.134 -2.979 7.137 1.00 89.19 178 ASN A O 1
ATOM 1417 N N . GLN A 1 179 ? 7.903 -1.248 5.938 1.00 86.25 179 GLN A N 1
ATOM 1418 C CA . GLN A 1 179 ? 7.929 -0.307 7.068 1.00 86.25 179 GLN A CA 1
ATOM 1419 C C . GLN A 1 179 ? 6.539 -0.023 7.663 1.00 86.25 179 GLN A C 1
ATOM 1421 O O . GLN A 1 179 ? 6.429 0.369 8.825 1.00 86.25 179 GLN A O 1
ATOM 1426 N N . PHE A 1 180 ? 5.481 -0.230 6.872 1.00 89.44 180 PHE A N 1
ATOM 1427 C CA . PHE A 1 180 ? 4.093 -0.031 7.289 1.00 89.44 180 PHE A CA 1
ATOM 1428 C C . PHE A 1 180 ? 3.510 -1.242 8.030 1.00 89.44 180 PHE A C 1
ATOM 1430 O O . PHE A 1 180 ? 2.385 -1.182 8.527 1.00 89.44 180 PHE A O 1
ATOM 1437 N N . ASN A 1 181 ? 4.249 -2.352 8.092 1.00 90.75 181 ASN A N 1
ATOM 1438 C CA . ASN A 1 181 ? 3.770 -3.579 8.708 1.00 90.75 181 ASN A CA 1
ATOM 1439 C C . ASN A 1 181 ? 3.774 -3.458 10.235 1.00 90.75 181 ASN A C 1
ATOM 1441 O O . ASN A 1 181 ? 4.756 -3.021 10.836 1.00 90.75 181 ASN A O 1
ATOM 1445 N N . ILE A 1 182 ? 2.700 -3.937 10.858 1.00 89.62 182 ILE A N 1
ATOM 1446 C CA . ILE A 1 182 ? 2.636 -4.166 12.301 1.00 89.62 182 ILE A CA 1
ATOM 1447 C C . ILE A 1 182 ? 2.683 -5.686 12.509 1.00 89.62 182 ILE A C 1
ATOM 1449 O O . ILE A 1 182 ? 1.763 -6.368 12.058 1.00 89.62 182 ILE A O 1
ATOM 1453 N N . PRO A 1 183 ? 3.706 -6.243 13.186 1.00 86.00 183 PRO A N 1
ATOM 1454 C CA . PRO A 1 183 ? 3.828 -7.694 13.367 1.00 86.00 183 PRO A CA 1
ATOM 1455 C C . PRO A 1 183 ? 2.636 -8.354 14.072 1.00 86.00 183 PRO A C 1
ATOM 1457 O O . PRO A 1 183 ? 2.348 -9.515 13.816 1.00 86.00 183 PRO A O 1
ATOM 1460 N N . SER A 1 184 ? 1.945 -7.621 14.948 1.00 85.50 184 SER A N 1
ATOM 1461 C CA . SER A 1 184 ? 0.751 -8.087 15.662 1.00 85.50 184 SER A CA 1
ATOM 1462 C C . SER A 1 184 ? -0.570 -7.828 14.923 1.00 85.50 184 SER A C 1
ATOM 1464 O O . SER A 1 184 ? -1.622 -8.172 15.452 1.00 85.50 184 SER A O 1
ATOM 1466 N N . ALA A 1 185 ? -0.539 -7.187 13.749 1.00 88.50 185 ALA A N 1
ATOM 1467 C CA . ALA A 1 185 ? -1.725 -6.821 12.976 1.00 88.50 185 ALA A CA 1
ATOM 1468 C C . ALA A 1 185 ? -1.493 -7.087 11.477 1.00 88.50 185 ALA A C 1
ATOM 1470 O O . ALA A 1 185 ? -1.188 -8.212 11.091 1.00 88.50 185 ALA A O 1
ATOM 1471 N N . ASN A 1 186 ? -1.656 -6.081 10.607 1.00 91.19 186 ASN A N 1
ATOM 1472 C CA . ASN A 1 186 ? -1.574 -6.278 9.163 1.00 91.19 186 ASN A CA 1
ATOM 1473 C C . ASN A 1 186 ? -0.169 -6.053 8.586 1.00 91.19 186 ASN A C 1
ATOM 1475 O O . ASN A 1 186 ? 0.586 -5.168 8.997 1.00 91.19 186 ASN A O 1
ATOM 1479 N N . SER A 1 187 ? 0.115 -6.804 7.520 1.00 90.12 187 SER A N 1
ATOM 1480 C CA . SER A 1 187 ? 1.272 -6.601 6.649 1.00 90.12 187 SER A CA 1
ATOM 1481 C C . SER A 1 187 ? 0.875 -6.461 5.172 1.00 90.12 187 SER A C 1
ATOM 1483 O O . SER A 1 187 ? -0.035 -7.134 4.653 1.00 90.12 187 SER A O 1
ATOM 1485 N N . ILE A 1 188 ? 1.556 -5.561 4.461 1.00 89.44 188 ILE A N 1
ATOM 1486 C CA . ILE A 1 188 ? 1.398 -5.368 3.019 1.00 89.44 188 ILE A CA 1
ATOM 1487 C C . ILE A 1 188 ? 2.419 -6.253 2.306 1.00 89.44 188 ILE A C 1
ATOM 1489 O O . ILE A 1 188 ? 3.587 -5.912 2.165 1.00 89.44 188 ILE A O 1
ATOM 1493 N N . VAL A 1 189 ? 1.950 -7.405 1.826 1.00 88.38 189 VAL A N 1
ATOM 1494 C CA . VAL A 1 189 ? 2.779 -8.399 1.133 1.00 88.38 189 VAL A CA 1
ATOM 1495 C C . VAL A 1 189 ? 2.386 -8.549 -0.341 1.00 88.38 189 VAL A C 1
ATOM 1497 O O . VAL A 1 189 ? 1.201 -8.452 -0.689 1.00 88.38 189 VAL A O 1
ATOM 1500 N N . PRO A 1 190 ? 3.349 -8.825 -1.238 1.00 87.69 190 PRO A N 1
ATOM 1501 C CA . PRO A 1 190 ? 3.069 -9.024 -2.653 1.00 87.69 190 PRO A CA 1
ATOM 1502 C C . PRO A 1 190 ? 2.364 -10.368 -2.899 1.00 87.69 190 PRO A C 1
ATOM 1504 O O . PRO A 1 190 ? 2.986 -11.423 -2.925 1.00 87.69 190 PRO A O 1
ATOM 1507 N N . GLN A 1 191 ? 1.054 -10.328 -3.143 1.00 85.56 191 GLN A N 1
ATOM 1508 C CA . GLN A 1 191 ? 0.236 -11.527 -3.390 1.00 85.56 191 GLN A CA 1
ATOM 1509 C C . GLN A 1 191 ? 0.283 -12.012 -4.852 1.00 85.56 191 GLN A C 1
ATOM 1511 O O . GLN A 1 191 ? 0.333 -13.205 -5.140 1.00 85.56 191 GLN A O 1
ATOM 1516 N N . SER A 1 192 ? 0.289 -11.091 -5.822 1.00 82.31 192 SER A N 1
ATOM 1517 C CA . SER A 1 192 ? 0.278 -11.431 -7.252 1.00 82.31 192 SER A CA 1
ATOM 1518 C C . SER A 1 192 ? 1.627 -11.141 -7.908 1.00 82.31 192 SER A C 1
ATOM 1520 O O . SER A 1 192 ? 1.777 -10.148 -8.618 1.00 82.31 192 SER A O 1
ATOM 1522 N N . THR A 1 193 ? 2.593 -12.041 -7.727 1.00 84.00 193 THR A N 1
ATOM 1523 C CA . THR A 1 193 ? 3.932 -11.923 -8.329 1.00 84.00 193 THR A CA 1
ATOM 1524 C C . THR A 1 193 ? 4.027 -12.605 -9.698 1.00 84.00 193 THR A C 1
ATOM 1526 O O . THR A 1 193 ? 3.228 -13.478 -10.053 1.00 84.00 193 THR A O 1
ATOM 1529 N N . THR A 1 194 ? 5.021 -12.208 -10.494 1.00 82.44 194 THR A N 1
ATOM 1530 C CA . THR A 1 194 ? 5.344 -12.820 -11.795 1.00 82.44 194 THR A CA 1
ATOM 1531 C C . THR A 1 194 ? 6.274 -14.031 -11.674 1.00 82.44 194 THR A C 1
ATOM 1533 O O . THR A 1 194 ? 6.710 -14.560 -12.696 1.00 82.44 194 THR A O 1
ATOM 1536 N N . ASN A 1 195 ? 6.618 -14.469 -10.460 1.00 81.00 195 ASN A N 1
ATOM 1537 C CA . ASN A 1 195 ? 7.485 -15.624 -10.247 1.00 81.00 195 ASN A CA 1
ATOM 1538 C C . ASN A 1 195 ? 6.649 -16.913 -10.313 1.00 81.00 195 ASN A C 1
ATOM 1540 O O . ASN A 1 195 ? 6.112 -17.382 -9.315 1.00 81.00 195 ASN A O 1
ATOM 1544 N N . ILE A 1 196 ? 6.449 -17.426 -11.528 1.00 82.81 196 ILE A N 1
ATOM 1545 C CA . ILE A 1 196 ? 5.689 -18.650 -11.798 1.00 82.81 196 ILE A CA 1
ATOM 1546 C C . ILE A 1 196 ? 6.608 -19.616 -12.537 1.00 82.81 196 ILE A C 1
ATOM 1548 O O . ILE A 1 196 ? 7.206 -19.243 -13.545 1.00 82.81 196 ILE A O 1
ATOM 1552 N N . ARG A 1 197 ? 6.663 -20.874 -12.079 1.00 81.81 197 ARG A N 1
ATOM 1553 C CA . ARG A 1 197 ? 7.516 -21.933 -12.653 1.00 81.81 197 ARG A CA 1
ATOM 1554 C C . ARG A 1 197 ? 7.270 -22.163 -14.152 1.00 81.81 197 ARG A C 1
ATOM 1556 O O . ARG A 1 197 ? 8.194 -22.450 -14.904 1.00 81.81 197 ARG A O 1
ATOM 1563 N N . ASN A 1 198 ? 6.024 -22.025 -14.602 1.00 88.62 198 ASN A N 1
ATOM 1564 C CA . ASN A 1 198 ? 5.651 -22.172 -16.008 1.00 88.62 198 ASN A CA 1
ATOM 1565 C C . ASN A 1 198 ? 5.883 -20.865 -16.795 1.00 88.62 198 ASN A C 1
ATOM 1567 O O . ASN A 1 198 ? 5.143 -19.893 -16.623 1.00 88.62 198 ASN A O 1
ATOM 1571 N N . LYS A 1 199 ? 6.855 -20.881 -17.720 1.00 86.56 199 LYS A N 1
ATOM 1572 C CA . LYS A 1 199 ? 7.256 -19.725 -18.548 1.00 86.56 199 LYS A CA 1
ATOM 1573 C C . LYS A 1 199 ? 6.114 -19.138 -19.392 1.00 86.56 199 LYS A C 1
ATOM 1575 O O . LYS A 1 199 ? 6.019 -17.918 -19.515 1.00 86.56 199 LYS A O 1
ATOM 1580 N N . LYS A 1 200 ? 5.208 -19.967 -19.931 1.00 88.56 200 LYS A N 1
ATOM 1581 C CA . LYS A 1 200 ? 4.063 -19.493 -20.736 1.00 88.56 200 LYS A CA 1
ATOM 1582 C C . LYS A 1 200 ? 3.068 -18.718 -19.870 1.00 88.56 200 LYS A C 1
ATOM 1584 O O . LYS A 1 200 ? 2.684 -17.602 -20.213 1.00 88.56 200 LYS A O 1
ATOM 1589 N N . LYS A 1 201 ? 2.719 -19.278 -18.705 1.00 87.44 201 LYS A N 1
ATOM 1590 C CA . LYS A 1 201 ? 1.843 -18.617 -17.720 1.00 87.44 201 LYS A CA 1
ATOM 1591 C C . LYS A 1 201 ? 2.489 -17.354 -17.143 1.00 87.44 201 LYS A C 1
ATOM 1593 O O . LYS A 1 201 ? 1.807 -16.357 -16.926 1.00 87.44 201 LYS A O 1
ATOM 1598 N N . GLN A 1 202 ? 3.806 -17.366 -16.944 1.00 89.31 202 GLN A N 1
ATOM 1599 C CA . GLN A 1 202 ? 4.561 -16.189 -16.524 1.00 89.31 202 GLN A CA 1
ATOM 1600 C C . GLN A 1 202 ? 4.472 -15.055 -17.556 1.00 89.31 202 GLN A C 1
ATOM 1602 O O . GLN A 1 202 ? 4.229 -13.913 -17.172 1.00 89.31 202 GLN A O 1
ATOM 1607 N N . GLY A 1 203 ? 4.646 -15.357 -18.847 1.00 88.94 203 GLY A N 1
ATOM 1608 C CA . GLY A 1 203 ? 4.510 -14.373 -19.924 1.00 88.94 203 GLY A CA 1
ATOM 1609 C C . GLY A 1 203 ? 3.119 -13.736 -19.952 1.00 88.94 203 GLY A C 1
ATOM 1610 O O . GLY A 1 203 ? 3.009 -12.513 -19.916 1.00 88.94 203 GLY A O 1
ATOM 1611 N N . GLN A 1 204 ? 2.067 -14.560 -19.900 1.00 89.62 204 GLN A N 1
ATOM 1612 C CA . GLN A 1 204 ? 0.678 -14.089 -19.831 1.00 89.62 204 GLN A CA 1
ATOM 1613 C C . GLN A 1 204 ? 0.451 -13.174 -18.625 1.00 89.62 204 GLN A C 1
ATOM 1615 O O . GLN A 1 204 ? -0.010 -12.048 -18.787 1.00 89.62 204 GLN A O 1
ATOM 1620 N N . LYS A 1 205 ? 0.887 -13.589 -17.429 1.00 89.25 205 LYS A N 1
ATOM 1621 C CA . LYS A 1 205 ? 0.721 -12.788 -16.210 1.00 89.25 205 LYS A CA 1
ATOM 1622 C C . LYS A 1 205 ? 1.470 -11.455 -16.268 1.00 89.25 205 LYS A C 1
ATOM 1624 O O . LYS A 1 205 ? 0.936 -10.449 -15.808 1.00 89.25 205 LYS A O 1
ATOM 1629 N N . LYS A 1 206 ? 2.676 -11.416 -16.849 1.00 89.94 206 LYS A N 1
ATOM 1630 C CA . LYS A 1 206 ? 3.414 -10.160 -17.087 1.00 89.94 206 LYS A CA 1
ATOM 1631 C C . LYS A 1 206 ? 2.600 -9.217 -17.976 1.00 89.94 206 LYS A C 1
ATOM 1633 O O . LYS A 1 206 ? 2.412 -8.055 -17.623 1.00 89.94 206 LYS A O 1
ATOM 1638 N N . THR A 1 207 ? 2.066 -9.727 -19.085 1.00 90.94 207 THR A N 1
ATOM 1639 C CA . THR A 1 207 ? 1.219 -8.952 -19.999 1.00 90.94 207 THR A CA 1
ATOM 1640 C C . THR A 1 207 ? -0.073 -8.482 -19.329 1.00 90.94 207 THR A C 1
ATOM 1642 O O . THR A 1 207 ? -0.464 -7.330 -19.509 1.00 90.94 207 THR A O 1
ATOM 1645 N N . ASP A 1 208 ? -0.724 -9.332 -18.540 1.00 91.06 208 ASP A N 1
ATOM 1646 C CA . ASP A 1 208 ? -1.982 -9.006 -17.868 1.00 91.06 208 ASP A CA 1
ATOM 1647 C C . ASP A 1 208 ? -1.793 -7.947 -16.786 1.00 91.06 208 ASP A C 1
ATOM 1649 O O . ASP A 1 208 ? -2.569 -6.992 -16.723 1.00 91.06 208 ASP A O 1
ATOM 1653 N N . LEU A 1 209 ? -0.734 -8.058 -15.977 1.00 90.38 209 LEU A N 1
ATOM 1654 C CA . LEU A 1 209 ? -0.392 -7.054 -14.970 1.00 90.38 209 LEU A CA 1
ATOM 1655 C C . LEU A 1 209 ? -0.009 -5.720 -15.614 1.00 90.38 209 LEU A C 1
ATOM 1657 O O . LEU A 1 209 ? -0.470 -4.677 -15.155 1.00 90.38 209 LEU A O 1
ATOM 1661 N N . PHE A 1 210 ? 0.745 -5.738 -16.716 1.00 91.12 210 PHE A N 1
ATOM 1662 C CA . PHE A 1 210 ? 1.088 -4.523 -17.456 1.00 91.12 210 PHE A CA 1
ATOM 1663 C C . PHE A 1 210 ? -0.153 -3.855 -18.073 1.00 91.12 210 PHE A C 1
ATOM 1665 O O . PHE A 1 210 ? -0.369 -2.650 -17.928 1.00 91.12 210 PHE A O 1
ATOM 1672 N N . LYS A 1 211 ? -1.044 -4.640 -18.695 1.00 92.12 211 LYS A N 1
ATOM 1673 C CA . LYS A 1 211 ? -2.337 -4.151 -19.202 1.00 92.12 211 LYS A CA 1
ATOM 1674 C C . LYS A 1 211 ? -3.210 -3.600 -18.075 1.00 92.12 211 LYS A C 1
ATOM 1676 O O . LYS A 1 211 ? -3.876 -2.586 -18.276 1.00 92.12 211 LYS A O 1
ATOM 1681 N N . ALA A 1 212 ? -3.229 -4.255 -16.915 1.00 92.12 212 ALA A N 1
ATOM 1682 C CA . ALA A 1 212 ? -3.986 -3.813 -15.750 1.00 92.12 212 ALA A CA 1
ATOM 1683 C C . ALA A 1 212 ? -3.430 -2.516 -15.154 1.00 92.12 212 ALA A C 1
ATOM 1685 O O . ALA A 1 212 ? -4.229 -1.676 -14.749 1.00 92.12 212 ALA A O 1
ATOM 1686 N N . TYR A 1 213 ? -2.104 -2.339 -15.152 1.00 92.31 213 TYR A N 1
ATOM 1687 C CA . TYR A 1 213 ? -1.442 -1.097 -14.754 1.00 92.31 213 TYR A CA 1
ATOM 1688 C C . TYR A 1 213 ? -1.856 0.055 -15.677 1.00 92.31 213 TYR A C 1
ATOM 1690 O O . TYR A 1 213 ? -2.368 1.071 -15.207 1.00 92.31 213 TYR A O 1
ATOM 1698 N N . ARG A 1 214 ? -1.751 -0.150 -17.000 1.00 91.81 214 ARG A N 1
ATOM 1699 C CA . ARG A 1 214 ? -2.134 0.848 -18.013 1.00 91.81 214 ARG A CA 1
ATOM 1700 C C . ARG A 1 214 ? -3.619 1.208 -17.959 1.00 91.81 214 ARG A C 1
ATOM 1702 O O . ARG A 1 214 ? -3.973 2.374 -18.042 1.00 91.81 214 ARG A O 1
ATOM 1709 N N . LYS A 1 215 ? -4.496 0.207 -17.828 1.00 93.19 215 LYS A N 1
ATOM 1710 C CA . LYS A 1 215 ? -5.959 0.394 -17.790 1.00 93.19 215 LYS A CA 1
ATOM 1711 C C . LYS A 1 215 ? -6.509 0.690 -16.387 1.00 93.19 215 LYS A C 1
ATOM 1713 O O . LYS A 1 215 ? -7.724 0.728 -16.238 1.00 93.19 215 LYS A O 1
ATOM 1718 N N . ARG A 1 216 ? -5.654 0.810 -15.362 1.00 90.25 216 ARG A N 1
ATOM 1719 C CA . ARG A 1 216 ? -6.037 1.013 -13.948 1.00 90.25 216 ARG A CA 1
ATOM 1720 C C . ARG A 1 216 ? -7.159 0.073 -13.469 1.00 90.25 216 ARG A C 1
ATOM 1722 O O . ARG A 1 216 ? -8.062 0.456 -12.734 1.00 90.25 216 ARG A O 1
ATOM 1729 N N . LYS A 1 217 ? -7.131 -1.194 -13.897 1.00 90.69 217 LYS A N 1
ATOM 1730 C CA . LYS A 1 217 ? -8.195 -2.163 -13.568 1.00 90.69 217 LYS A CA 1
ATOM 1731 C C . LYS A 1 217 ? -8.051 -2.635 -12.131 1.00 90.69 217 LYS A C 1
ATOM 1733 O O . LYS A 1 217 ? -7.093 -3.349 -11.876 1.00 90.69 217 LYS A O 1
ATOM 1738 N N . ILE A 1 218 ? -8.963 -2.349 -11.205 1.00 87.56 218 ILE A N 1
ATOM 1739 C CA . ILE A 1 218 ? -8.784 -2.746 -9.793 1.00 87.56 218 ILE A CA 1
ATOM 1740 C C . ILE A 1 218 ? -8.914 -4.263 -9.552 1.00 87.56 218 ILE A C 1
ATOM 1742 O O . ILE A 1 218 ? -8.152 -4.827 -8.774 1.00 87.56 218 ILE A O 1
ATOM 1746 N N . ASN A 1 219 ? -9.758 -4.969 -10.307 1.00 86.12 219 ASN A N 1
ATOM 1747 C CA . ASN A 1 219 ? -10.072 -6.386 -10.054 1.00 86.12 219 ASN A CA 1
ATOM 1748 C C . ASN A 1 219 ? -9.014 -7.395 -10.552 1.00 86.12 219 ASN A C 1
ATOM 1750 O O . ASN A 1 219 ? -9.114 -8.581 -10.274 1.00 86.12 219 ASN A O 1
ATOM 1754 N N . THR A 1 220 ? -7.982 -6.969 -11.290 1.00 86.69 220 THR A N 1
ATOM 1755 C CA . THR A 1 220 ? -6.983 -7.898 -11.864 1.00 86.69 220 THR A CA 1
ATOM 1756 C C . THR A 1 220 ? -5.822 -8.180 -10.904 1.00 86.69 220 THR A C 1
ATOM 1758 O O . THR A 1 220 ? -5.170 -7.240 -10.436 1.00 86.69 220 THR A O 1
ATOM 1761 N N . GLY A 1 221 ? -5.503 -9.452 -10.651 1.00 84.56 221 GLY A N 1
ATOM 1762 C CA . GLY A 1 221 ? -4.426 -9.881 -9.747 1.00 84.56 221 GLY A CA 1
ATOM 1763 C C . GLY A 1 221 ? -4.964 -10.248 -8.363 1.00 84.56 221 GLY A C 1
ATOM 1764 O O . GLY A 1 221 ? -5.914 -11.010 -8.272 1.00 84.56 221 GLY A O 1
ATOM 1765 N N . ALA A 1 222 ? -4.366 -9.709 -7.298 1.00 86.25 222 ALA A N 1
ATOM 1766 C CA . ALA A 1 222 ? -4.839 -9.919 -5.924 1.00 86.25 222 ALA A CA 1
ATOM 1767 C C . ALA A 1 222 ? -6.122 -9.127 -5.622 1.00 86.25 222 ALA A C 1
ATOM 1769 O O . ALA A 1 222 ? -6.369 -8.109 -6.269 1.00 86.25 222 ALA A O 1
ATOM 1770 N N . ASN A 1 223 ? -6.906 -9.533 -4.628 1.00 90.00 223 ASN A N 1
ATOM 1771 C CA . ASN A 1 223 ? -8.058 -8.737 -4.208 1.00 90.00 223 ASN A CA 1
ATOM 1772 C C . ASN A 1 223 ? -7.601 -7.381 -3.628 1.00 90.00 223 ASN A C 1
ATOM 1774 O O . ASN A 1 223 ? -6.545 -7.310 -2.995 1.00 90.00 223 ASN A O 1
ATOM 1778 N N . PRO A 1 224 ? -8.331 -6.289 -3.905 1.00 91.44 224 PRO A N 1
ATOM 1779 C CA . PRO A 1 224 ? -8.128 -5.018 -3.213 1.00 91.44 224 PRO A CA 1
ATOM 1780 C C . PRO A 1 224 ? -8.481 -5.160 -1.726 1.00 91.44 224 PRO A C 1
ATOM 1782 O O . PRO A 1 224 ? -9.291 -6.012 -1.369 1.00 91.44 224 PRO A O 1
ATOM 1785 N N . PHE A 1 225 ? -7.886 -4.313 -0.897 1.00 92.19 225 PHE A N 1
ATOM 1786 C CA . PHE A 1 225 ? -8.077 -4.273 0.556 1.00 92.19 225 PHE A CA 1
ATOM 1787 C C . PHE A 1 225 ? -8.549 -2.881 0.976 1.00 92.19 225 PHE A C 1
ATOM 1789 O O . PHE A 1 225 ? -8.463 -1.937 0.186 1.00 92.19 225 PHE A O 1
ATOM 1796 N N . VAL A 1 226 ? -9.057 -2.738 2.196 1.00 93.88 226 VAL A N 1
ATOM 1797 C CA . VAL A 1 226 ? -9.546 -1.446 2.695 1.00 93.88 226 VAL A CA 1
ATOM 1798 C C . VAL A 1 226 ? -8.486 -0.746 3.543 1.00 93.88 226 VAL A C 1
ATOM 1800 O O . VAL A 1 226 ? -7.945 -1.322 4.487 1.00 93.88 226 VAL A O 1
ATOM 1803 N N . LEU A 1 227 ? -8.215 0.515 3.201 1.00 93.75 227 LEU A N 1
ATOM 1804 C CA . LEU A 1 227 ? -7.428 1.436 4.021 1.00 93.75 227 LEU A CA 1
ATOM 1805 C C . LEU A 1 227 ? -8.300 2.592 4.484 1.00 93.75 227 LEU A C 1
ATOM 1807 O O . LEU A 1 227 ? -9.107 3.099 3.705 1.00 93.75 227 LEU A O 1
ATOM 1811 N N . ASN A 1 228 ? -8.109 3.030 5.721 1.00 93.44 228 ASN A N 1
ATOM 1812 C CA . ASN A 1 228 ? -8.695 4.276 6.194 1.00 93.44 228 ASN A CA 1
ATOM 1813 C C . ASN A 1 228 ? -7.909 5.503 5.681 1.00 93.44 228 ASN A C 1
ATOM 1815 O O . ASN A 1 228 ? -6.850 5.380 5.059 1.00 93.44 228 ASN A O 1
ATOM 1819 N N . ILE A 1 229 ? -8.435 6.700 5.950 1.00 92.25 229 ILE A N 1
ATOM 1820 C CA . ILE A 1 229 ? -7.807 7.975 5.562 1.00 92.25 229 ILE A CA 1
ATOM 1821 C C . ILE A 1 229 ? -6.381 8.161 6.106 1.00 92.25 229 ILE A C 1
ATOM 18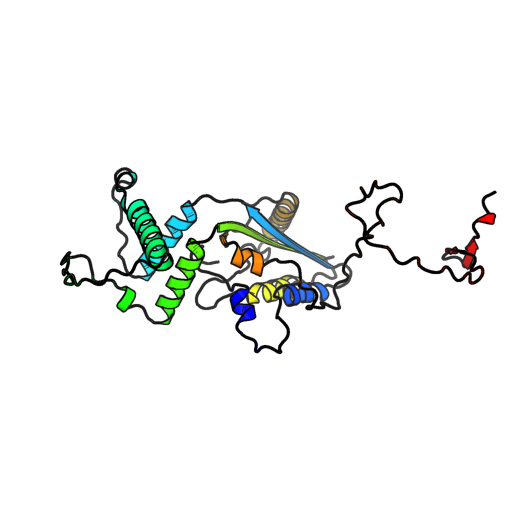23 O O . ILE A 1 229 ? -5.521 8.667 5.392 1.00 92.25 229 ILE A O 1
ATOM 1827 N N . GLU A 1 230 ? -6.106 7.735 7.338 1.00 91.06 230 GLU A N 1
ATOM 1828 C CA . GLU A 1 230 ? -4.800 7.923 7.979 1.00 91.06 230 GLU A CA 1
ATOM 1829 C C . GLU A 1 230 ? -3.770 6.927 7.450 1.00 91.06 230 GLU A C 1
ATOM 1831 O O . GLU A 1 230 ? -2.645 7.301 7.137 1.00 91.06 230 GLU A O 1
ATOM 1836 N N . GLU A 1 231 ? -4.155 5.664 7.296 1.00 91.38 231 GLU A N 1
ATOM 1837 C CA . GLU A 1 231 ? -3.359 4.606 6.680 1.00 91.38 231 GLU A CA 1
ATOM 1838 C C . GLU A 1 231 ? -2.994 4.984 5.241 1.00 91.38 231 GLU A C 1
ATOM 1840 O O . GLU A 1 231 ? -1.847 4.825 4.826 1.00 91.38 231 GLU A O 1
ATOM 1845 N N . LEU A 1 232 ? -3.945 5.543 4.485 1.00 91.69 232 LEU A N 1
ATOM 1846 C CA . LEU A 1 232 ? -3.699 6.007 3.125 1.00 91.69 232 LEU A CA 1
ATOM 1847 C C . LEU A 1 232 ? -2.751 7.216 3.093 1.00 91.69 232 LEU A C 1
ATOM 1849 O O . LEU A 1 232 ? -1.811 7.206 2.301 1.00 91.69 232 LEU A O 1
ATOM 1853 N N . ALA A 1 233 ? -2.948 8.202 3.975 1.00 89.25 233 ALA A N 1
ATOM 1854 C CA . ALA A 1 233 ? -2.048 9.352 4.111 1.00 89.25 233 ALA A CA 1
ATOM 1855 C C . ALA A 1 233 ? -0.630 8.929 4.529 1.00 89.25 233 ALA A C 1
ATOM 1857 O O . ALA A 1 233 ? 0.363 9.494 4.081 1.00 89.25 233 ALA A O 1
ATOM 1858 N N . THR A 1 234 ? -0.514 7.877 5.340 1.00 89.00 234 THR A N 1
ATOM 1859 C CA . THR A 1 234 ? 0.784 7.333 5.758 1.00 89.00 234 THR A CA 1
ATOM 1860 C C . THR A 1 234 ? 1.524 6.688 4.590 1.00 89.00 234 THR A C 1
ATOM 1862 O O . THR A 1 234 ? 2.736 6.843 4.462 1.00 89.00 234 THR A O 1
ATOM 1865 N N . VAL A 1 235 ? 0.800 5.982 3.715 1.00 88.94 235 VAL A N 1
ATOM 1866 C CA . VAL A 1 235 ? 1.393 5.338 2.536 1.00 88.94 235 VAL A CA 1
ATOM 1867 C C . VAL A 1 235 ? 1.714 6.342 1.432 1.00 88.94 235 VAL A C 1
ATOM 1869 O O . VAL A 1 235 ? 2.634 6.103 0.656 1.00 88.94 235 VAL A O 1
ATOM 1872 N N . TRP A 1 236 ? 0.972 7.441 1.326 1.00 86.44 236 TRP A N 1
ATOM 1873 C CA . TRP A 1 236 ? 1.291 8.511 0.393 1.00 86.44 236 TRP A CA 1
ATOM 1874 C C . TRP A 1 236 ? 0.835 9.863 0.928 1.00 86.44 236 TRP A C 1
ATOM 1876 O O . TRP A 1 236 ? -0.359 10.129 1.060 1.00 86.44 236 TRP A O 1
ATOM 1886 N N . HIS A 1 237 ? 1.806 10.739 1.146 1.00 82.25 237 HIS A N 1
ATOM 1887 C CA . HIS A 1 237 ? 1.609 12.161 1.376 1.00 82.25 237 HIS A CA 1
ATOM 1888 C C . HIS A 1 237 ? 2.726 12.935 0.682 1.00 82.25 237 HIS A C 1
ATOM 1890 O O . HIS A 1 237 ? 3.731 12.364 0.252 1.00 82.25 237 HIS A O 1
ATOM 1896 N N . PHE A 1 238 ? 2.534 14.241 0.521 1.00 70.62 238 PHE A N 1
ATOM 1897 C CA . PHE A 1 238 ? 3.595 15.079 -0.015 1.00 70.62 238 PHE A CA 1
ATOM 1898 C C . PHE A 1 238 ? 4.727 15.187 1.009 1.00 70.62 238 PHE A C 1
ATOM 1900 O O . PHE A 1 238 ? 4.441 15.423 2.185 1.00 70.62 238 PHE A O 1
ATOM 1907 N N . PRO A 1 239 ? 5.990 15.034 0.578 1.00 64.62 239 PRO A N 1
ATOM 1908 C CA . PRO A 1 239 ? 7.114 15.104 1.491 1.00 64.62 239 PRO A CA 1
ATOM 1909 C C . PRO A 1 239 ? 7.172 16.486 2.134 1.00 64.62 239 PRO A C 1
ATOM 1911 O O . PRO A 1 239 ? 7.055 17.510 1.450 1.00 64.62 239 PRO A O 1
ATOM 1914 N N . MET A 1 240 ? 7.369 16.519 3.449 1.00 65.00 240 MET A N 1
ATOM 1915 C CA . MET A 1 240 ? 7.559 17.778 4.164 1.00 65.00 240 MET A CA 1
ATOM 1916 C C . MET A 1 240 ? 8.876 18.441 3.745 1.00 65.00 240 MET A C 1
ATOM 1918 O O . MET A 1 240 ? 9.857 17.765 3.433 1.00 65.00 240 MET A O 1
ATOM 1922 N N . SER A 1 241 ? 8.918 19.777 3.752 1.00 61.44 241 SER A N 1
ATOM 1923 C CA . SER A 1 241 ? 10.085 20.575 3.327 1.00 61.44 241 SER A CA 1
ATOM 1924 C C . SER A 1 241 ? 11.392 20.175 4.021 1.00 61.44 241 SER A C 1
ATOM 1926 O O . SER A 1 241 ? 12.456 20.261 3.414 1.00 61.44 241 SER A O 1
ATOM 1928 N N . HIS A 1 242 ? 11.301 19.691 5.259 1.00 63.22 242 HIS A N 1
ATOM 1929 C CA . HIS A 1 242 ? 12.430 19.284 6.093 1.00 63.22 242 HIS A CA 1
ATOM 1930 C C . HIS A 1 242 ? 13.023 17.911 5.730 1.00 63.22 242 HIS A C 1
ATOM 1932 O O . HIS A 1 242 ? 14.128 17.596 6.167 1.00 63.22 242 HIS A O 1
ATOM 1938 N N . VAL A 1 243 ? 12.334 17.090 4.928 1.00 60.31 243 VAL A N 1
ATOM 1939 C CA . VAL A 1 243 ? 12.843 15.783 4.487 1.00 60.31 243 VAL A CA 1
ATOM 1940 C C . VAL A 1 243 ? 13.466 15.942 3.107 1.00 60.31 243 VAL A C 1
ATOM 1942 O O . VAL A 1 243 ? 12.834 15.770 2.062 1.00 60.31 243 VAL A O 1
ATOM 1945 N N . ALA A 1 244 ? 14.741 16.323 3.101 1.00 55.72 244 ALA A N 1
ATOM 1946 C CA . ALA A 1 244 ? 15.534 16.361 1.886 1.00 55.72 244 ALA A CA 1
ATOM 1947 C C . ALA A 1 244 ? 15.846 14.924 1.446 1.00 55.72 244 ALA A C 1
ATOM 1949 O O . ALA A 1 244 ? 16.640 14.229 2.071 1.00 55.72 244 ALA A O 1
ATOM 1950 N N . THR A 1 245 ? 15.234 14.469 0.353 1.00 61.84 245 THR A N 1
ATOM 1951 C CA . THR A 1 245 ? 15.705 13.300 -0.397 1.00 61.84 245 THR A CA 1
ATOM 1952 C C . THR A 1 245 ? 16.703 13.788 -1.453 1.00 61.84 245 THR A C 1
ATOM 1954 O O . THR A 1 245 ? 16.271 14.172 -2.543 1.00 61.84 245 THR A O 1
ATOM 1957 N N . PRO A 1 246 ? 18.022 13.814 -1.173 1.00 56.75 246 PRO A N 1
ATOM 1958 C CA . PRO A 1 246 ? 19.011 14.499 -2.016 1.00 56.75 246 PRO A CA 1
ATOM 1959 C C . PRO A 1 246 ? 19.105 13.927 -3.435 1.00 56.75 246 PRO A C 1
ATOM 1961 O O . PRO A 1 246 ? 19.501 14.623 -4.361 1.00 56.75 246 PRO A O 1
ATOM 1964 N N . GLN A 1 247 ? 18.717 12.664 -3.614 1.00 61.66 247 GLN A N 1
ATOM 1965 C CA . GLN A 1 247 ? 18.778 11.960 -4.896 1.00 61.66 247 GLN A CA 1
ATOM 1966 C C . GLN A 1 247 ? 17.514 12.124 -5.755 1.00 61.66 247 GLN A C 1
ATOM 1968 O O . GLN A 1 247 ? 17.458 11.612 -6.869 1.00 61.66 247 GLN A O 1
ATOM 1973 N N . VAL A 1 248 ? 16.479 12.806 -5.253 1.00 67.94 248 VAL A N 1
ATOM 1974 C CA . VAL A 1 248 ? 15.241 13.039 -6.005 1.00 67.94 248 VAL A CA 1
ATOM 1975 C C . VAL A 1 248 ? 15.266 14.456 -6.550 1.00 67.94 248 VAL A C 1
ATOM 1977 O O . VAL A 1 248 ? 15.095 15.423 -5.807 1.00 67.94 248 VAL A O 1
ATOM 1980 N N . GLN A 1 249 ? 15.442 14.583 -7.863 1.00 63.47 249 GLN A N 1
ATOM 1981 C CA . GLN A 1 249 ? 15.256 15.860 -8.540 1.00 63.47 249 GLN A CA 1
ATOM 1982 C C . GLN A 1 249 ? 13.770 16.229 -8.494 1.00 63.47 249 GLN A C 1
ATOM 1984 O O . GLN A 1 249 ? 12.926 15.568 -9.101 1.00 63.47 249 GLN A O 1
ATOM 1989 N N . LYS A 1 250 ? 13.435 17.281 -7.744 1.00 66.69 250 LYS A N 1
ATOM 1990 C CA . LYS A 1 250 ? 12.102 17.883 -7.797 1.00 66.69 250 LYS A CA 1
ATOM 1991 C C . LYS A 1 250 ? 11.996 18.618 -9.130 1.00 66.69 250 LYS A C 1
ATOM 1993 O O . LYS A 1 250 ? 12.861 19.430 -9.449 1.00 66.69 250 LYS A O 1
ATOM 1998 N N . ALA A 1 251 ? 10.957 18.339 -9.911 1.00 62.66 251 ALA A N 1
ATOM 1999 C CA . ALA A 1 251 ? 10.676 19.145 -11.089 1.00 62.66 251 ALA A CA 1
ATOM 2000 C C . ALA A 1 251 ? 10.417 20.585 -10.624 1.00 62.66 251 ALA A C 1
ATOM 2002 O O . ALA A 1 251 ? 9.487 20.822 -9.851 1.00 62.66 251 ALA A O 1
ATOM 2003 N N . ALA A 1 252 ? 11.255 21.530 -11.051 1.00 58.19 252 ALA A N 1
ATOM 2004 C CA . ALA A 1 252 ? 10.999 22.940 -10.816 1.00 58.19 252 ALA A CA 1
ATOM 2005 C C . ALA A 1 252 ? 9.753 23.310 -11.625 1.00 58.19 252 ALA A C 1
ATOM 2007 O O . ALA A 1 252 ? 9.794 23.385 -12.854 1.00 58.19 252 ALA A O 1
ATOM 2008 N N . GLY A 1 253 ? 8.622 23.487 -10.945 1.00 61.59 253 GLY A N 1
ATOM 2009 C CA . GLY A 1 253 ? 7.499 24.173 -11.559 1.00 61.59 253 GLY A CA 1
ATOM 2010 C C . GLY A 1 253 ? 7.991 25.565 -11.924 1.00 61.59 253 GLY A C 1
ATOM 2011 O O . GLY A 1 253 ? 8.357 26.328 -11.033 1.00 61.59 253 GLY A O 1
ATOM 2012 N N . LYS A 1 254 ? 8.048 25.891 -13.218 1.00 54.47 254 LYS A N 1
ATOM 2013 C CA . LYS A 1 254 ? 8.175 27.287 -13.630 1.00 54.47 254 LYS A CA 1
ATOM 2014 C C . LYS A 1 254 ? 6.885 27.967 -13.186 1.00 54.47 254 LYS A C 1
ATOM 2016 O O . LYS A 1 254 ? 5.869 27.861 -13.868 1.00 54.47 254 LYS A O 1
ATOM 2021 N N . ALA A 1 255 ? 6.905 28.589 -12.012 1.00 62.41 255 ALA A N 1
ATOM 2022 C CA . ALA A 1 255 ? 5.922 29.602 -11.691 1.00 62.41 255 ALA A CA 1
ATOM 2023 C C . ALA A 1 255 ? 6.177 30.728 -12.694 1.00 62.41 255 ALA A C 1
ATOM 2025 O O . ALA A 1 255 ? 7.195 31.410 -12.616 1.00 62.41 255 ALA A O 1
ATOM 2026 N N . ALA A 1 256 ? 5.327 30.831 -13.713 1.00 64.56 256 ALA A N 1
ATOM 2027 C CA . ALA A 1 256 ? 5.275 32.053 -14.490 1.00 64.56 256 ALA A CA 1
ATOM 2028 C C . ALA A 1 256 ? 4.787 33.134 -13.529 1.00 64.56 256 ALA A C 1
ATOM 2030 O O . ALA A 1 256 ? 3.784 32.928 -12.837 1.00 64.56 256 ALA A O 1
ATOM 2031 N N . GLU A 1 257 ? 5.511 34.245 -13.451 1.00 73.75 257 GLU A N 1
ATOM 2032 C CA . GLU A 1 257 ? 4.971 35.427 -12.796 1.00 73.75 257 GLU A CA 1
ATOM 2033 C C . GLU A 1 257 ? 3.610 35.734 -13.436 1.00 73.75 257 GLU A C 1
ATOM 2035 O O . GLU A 1 257 ? 3.448 35.551 -14.652 1.00 73.75 257 GLU A O 1
ATOM 2040 N N . PRO A 1 258 ? 2.596 36.101 -12.633 1.00 72.88 258 PRO A N 1
ATOM 2041 C CA . PRO A 1 258 ? 1.302 36.468 -13.177 1.00 72.88 258 PRO A CA 1
ATOM 2042 C C . PRO A 1 258 ? 1.509 37.518 -14.279 1.00 72.88 258 PRO A C 1
ATOM 2044 O O . PRO A 1 258 ? 2.316 38.431 -14.098 1.00 72.88 258 PRO A O 1
ATOM 2047 N N . PRO A 1 259 ? 0.833 37.391 -15.436 1.00 75.12 259 PRO A N 1
ATOM 2048 C CA . PRO A 1 259 ? 0.989 38.347 -16.520 1.00 75.12 259 PRO A CA 1
ATOM 2049 C C . PRO A 1 259 ? 0.729 39.761 -15.992 1.00 75.12 259 PRO A C 1
ATOM 2051 O O . PRO A 1 259 ? -0.248 39.986 -15.279 1.00 75.12 259 PRO A O 1
ATOM 2054 N N . VAL A 1 260 ? 1.593 40.705 -16.372 1.00 73.56 260 VAL A N 1
ATOM 2055 C CA . VAL A 1 260 ? 1.653 42.107 -15.902 1.00 73.56 260 VAL A CA 1
ATOM 2056 C C . VAL A 1 260 ? 0.351 42.922 -16.037 1.00 73.56 260 VAL A C 1
ATOM 2058 O O . VAL A 1 260 ? 0.296 44.060 -15.591 1.00 73.56 260 VAL A O 1
ATOM 2061 N N . GLY A 1 261 ? -0.712 42.354 -16.616 1.00 67.94 261 GLY A N 1
ATOM 2062 C CA . GLY A 1 261 ? -2.034 42.970 -16.766 1.00 67.94 261 GLY A CA 1
ATOM 2063 C C . GLY A 1 261 ? -3.130 42.384 -15.870 1.00 67.94 261 GLY A C 1
ATOM 2064 O O . GLY A 1 261 ? -4.305 42.541 -16.196 1.00 67.94 261 GLY A O 1
ATOM 2065 N N . LEU A 1 262 ? -2.791 41.662 -14.795 1.00 61.56 262 LEU A N 1
ATOM 2066 C CA . LEU A 1 262 ? -3.799 41.191 -13.842 1.00 61.56 262 LEU A CA 1
ATOM 2067 C C . LEU A 1 262 ? -4.367 42.404 -13.083 1.00 61.56 262 LEU A C 1
ATOM 2069 O O . LEU A 1 262 ? -3.590 43.126 -12.457 1.00 61.56 262 LEU A O 1
ATOM 2073 N N . PRO A 1 263 ? -5.688 42.655 -13.110 1.00 60.41 263 PRO A N 1
ATOM 2074 C CA . PRO A 1 263 ? -6.273 43.709 -12.301 1.00 60.41 263 PRO A CA 1
ATOM 2075 C C . PRO A 1 263 ? -6.162 43.301 -10.830 1.00 60.41 263 PRO A C 1
ATOM 2077 O O . PRO A 1 263 ? -6.977 42.541 -10.312 1.00 60.41 263 PRO A O 1
ATOM 2080 N N . THR A 1 264 ? -5.121 43.776 -10.150 1.00 62.41 264 THR A N 1
ATOM 2081 C CA . THR A 1 264 ? -5.078 43.795 -8.692 1.00 62.41 264 THR A CA 1
ATOM 2082 C C . THR A 1 264 ? -6.020 44.898 -8.253 1.00 62.41 264 THR A C 1
ATOM 2084 O O . THR A 1 264 ? -5.634 46.066 -8.182 1.00 62.41 264 THR A O 1
ATOM 2087 N N . GLU A 1 265 ? -7.286 44.550 -8.032 1.00 53.09 265 GLU A N 1
ATOM 2088 C CA . GLU A 1 265 ? -8.194 45.464 -7.357 1.00 53.09 265 GLU A CA 1
ATOM 2089 C C . GLU A 1 265 ? -7.566 45.856 -6.020 1.00 53.09 265 GLU A C 1
ATOM 2091 O O . GLU A 1 265 ? -7.211 45.025 -5.181 1.00 53.09 265 GLU A O 1
ATOM 2096 N N . LEU A 1 266 ? -7.355 47.161 -5.910 1.00 50.94 266 LEU A N 1
ATOM 2097 C CA . LEU A 1 266 ? -6.698 47.878 -4.842 1.00 50.94 266 LEU A CA 1
ATOM 2098 C C . LEU A 1 266 ? -7.507 47.711 -3.544 1.00 50.94 266 LEU A C 1
ATOM 2100 O O . LEU A 1 266 ? -8.276 48.590 -3.156 1.00 50.94 266 LEU A O 1
ATOM 2104 N N . ILE A 1 267 ? -7.362 46.578 -2.857 1.00 43.25 267 ILE A N 1
ATOM 2105 C CA . ILE A 1 267 ? -7.833 46.449 -1.478 1.00 43.25 267 ILE A CA 1
ATOM 2106 C C . ILE A 1 267 ? -6.877 47.264 -0.601 1.00 43.25 267 ILE A C 1
ATOM 2108 O O . ILE A 1 267 ? -5.842 46.786 -0.153 1.00 43.25 267 ILE A O 1
ATOM 2112 N N . GLY A 1 268 ? -7.253 48.526 -0.387 1.00 43.12 268 GLY A N 1
ATOM 2113 C CA . GLY A 1 268 ? -7.009 49.264 0.850 1.00 43.12 268 GLY A CA 1
ATOM 2114 C C . GLY A 1 268 ? -5.558 49.588 1.212 1.00 43.12 268 GLY A C 1
ATOM 2115 O O . GLY A 1 268 ? -5.022 49.028 2.159 1.00 43.12 268 GLY A O 1
ATOM 2116 N N . GLY A 1 269 ? -4.992 50.601 0.551 1.00 49.97 269 GLY A N 1
ATOM 2117 C CA . GLY A 1 269 ? -4.298 51.706 1.231 1.00 49.97 269 GLY A CA 1
ATOM 2118 C C . GLY A 1 269 ? -3.200 51.386 2.252 1.00 49.97 269 GLY A C 1
ATOM 2119 O O . GLY A 1 269 ? -3.226 51.948 3.345 1.00 49.97 269 GLY A O 1
ATOM 2120 N N . LEU A 1 270 ? -2.200 50.579 1.895 1.00 41.84 270 LEU A N 1
ATOM 2121 C CA . LEU A 1 270 ? -0.918 50.565 2.609 1.00 41.84 270 LEU A CA 1
ATOM 2122 C C . LEU A 1 270 ? 0.206 51.015 1.660 1.00 41.84 270 LEU A C 1
ATOM 2124 O O . LEU A 1 270 ? 0.241 50.552 0.519 1.00 41.84 270 LEU A O 1
ATOM 2128 N N . PRO A 1 271 ? 1.098 51.931 2.086 1.00 43.28 271 PRO A N 1
ATOM 2129 C CA . PRO A 1 271 ? 2.140 52.466 1.219 1.00 43.28 271 PRO A CA 1
ATOM 2130 C C . PRO A 1 271 ? 3.156 51.373 0.876 1.00 43.28 271 PRO A C 1
ATOM 2132 O O . PRO A 1 271 ? 3.794 50.795 1.756 1.00 43.28 271 PRO A O 1
ATOM 2135 N N . VAL A 1 272 ? 3.297 51.095 -0.419 1.00 49.47 272 VAL A N 1
ATOM 2136 C CA . VAL A 1 272 ? 4.361 50.255 -0.972 1.00 49.47 272 VAL A CA 1
ATOM 2137 C C . VAL A 1 272 ? 5.626 51.108 -1.037 1.00 49.47 272 VAL A C 1
ATOM 2139 O O . VAL A 1 272 ? 5.605 52.198 -1.601 1.00 49.47 272 VAL A O 1
ATOM 2142 N N . ALA A 1 273 ? 6.714 50.636 -0.428 1.00 46.91 273 ALA A N 1
ATOM 2143 C CA . ALA A 1 273 ? 8.023 51.264 -0.562 1.00 46.91 273 ALA A CA 1
ATOM 2144 C C . ALA A 1 273 ? 8.503 51.131 -2.015 1.00 46.91 273 ALA A C 1
ATOM 2146 O O . ALA A 1 273 ? 8.567 50.020 -2.544 1.00 46.91 273 ALA A O 1
ATOM 2147 N N . GLU A 1 274 ? 8.822 52.253 -2.657 1.00 44.91 274 GLU A N 1
ATOM 2148 C CA . GLU A 1 274 ? 9.421 52.262 -3.991 1.00 44.91 274 GLU A CA 1
ATOM 2149 C C . GLU A 1 274 ? 10.831 51.651 -3.930 1.00 44.91 274 GLU A C 1
ATOM 2151 O O . GLU A 1 274 ? 11.657 52.106 -3.132 1.00 44.91 274 GLU A O 1
ATOM 2156 N N . PRO A 1 275 ? 11.150 50.633 -4.747 1.00 41.88 275 PRO A N 1
ATOM 2157 C CA . PRO A 1 275 ? 12.527 50.211 -4.919 1.00 41.88 275 PRO A CA 1
ATOM 2158 C C . PRO A 1 275 ? 13.249 51.244 -5.791 1.00 41.88 275 PRO A C 1
ATOM 2160 O O . PRO A 1 275 ? 12.910 51.450 -6.956 1.00 41.88 275 PRO A O 1
ATOM 2163 N N . THR A 1 276 ? 14.256 51.898 -5.218 1.00 36.16 276 THR A N 1
ATOM 2164 C CA . THR A 1 276 ? 15.214 52.737 -5.942 1.00 36.16 276 THR A CA 1
ATOM 2165 C C . THR A 1 276 ? 15.930 51.899 -7.000 1.00 36.16 276 THR A C 1
ATOM 2167 O O . THR A 1 276 ? 16.651 50.958 -6.668 1.00 36.16 276 THR A O 1
ATOM 2170 N N . LEU A 1 277 ? 15.720 52.240 -8.271 1.00 40.56 277 LEU A N 1
ATOM 2171 C CA . LEU A 1 277 ? 16.486 51.715 -9.395 1.00 40.56 277 LEU A CA 1
ATOM 2172 C C . LEU A 1 277 ? 17.862 52.390 -9.404 1.00 40.56 277 LEU A C 1
ATOM 2174 O O . LEU A 1 277 ? 17.979 53.552 -9.786 1.00 40.56 277 LEU A O 1
ATOM 2178 N N . GLU A 1 278 ? 18.900 51.667 -8.988 1.00 36.62 278 GLU A N 1
ATOM 2179 C CA . GLU A 1 278 ? 20.266 51.986 -9.399 1.00 36.62 278 GLU A CA 1
ATOM 2180 C C . GLU A 1 278 ? 20.512 51.341 -10.769 1.00 36.62 278 GLU A C 1
ATOM 2182 O O . GLU A 1 278 ? 20.563 50.116 -10.905 1.00 36.62 278 GLU A O 1
ATOM 2187 N N . GLU A 1 279 ? 20.631 52.178 -11.800 1.00 42.41 279 GLU A N 1
ATOM 2188 C CA . GLU A 1 279 ? 21.187 51.797 -13.097 1.00 42.41 279 GLU A CA 1
ATOM 2189 C C . GLU A 1 279 ? 22.619 51.278 -12.903 1.00 42.41 279 GLU A C 1
ATOM 2191 O O . GLU A 1 279 ? 23.523 52.034 -12.548 1.00 42.41 279 GLU A O 1
ATOM 2196 N N . SER A 1 280 ? 22.854 49.997 -13.198 1.00 32.22 280 SER A N 1
ATOM 2197 C CA . SER A 1 280 ? 24.191 49.519 -13.554 1.00 32.22 280 SER A CA 1
ATOM 2198 C C . SER A 1 280 ? 24.147 48.738 -14.873 1.00 32.22 280 SER A C 1
ATOM 2200 O O . SER A 1 280 ? 23.566 47.665 -14.981 1.00 32.22 280 SER A O 1
ATOM 2202 N N . ALA A 1 281 ? 24.694 49.417 -15.883 1.00 34.34 281 ALA A N 1
ATOM 2203 C CA . ALA A 1 281 ? 25.300 49.001 -17.148 1.00 34.34 281 ALA A CA 1
ATOM 2204 C C . ALA A 1 281 ? 25.038 47.588 -17.727 1.00 34.34 281 ALA A C 1
ATOM 2206 O O . ALA A 1 281 ? 25.425 46.577 -17.151 1.00 34.34 281 ALA A O 1
ATOM 2207 N N . ASP A 1 282 ? 24.502 47.590 -18.956 1.00 46.00 282 ASP A N 1
ATOM 2208 C CA . ASP A 1 282 ? 24.718 46.658 -20.079 1.00 46.00 282 ASP A CA 1
ATOM 2209 C C . ASP A 1 282 ? 25.492 45.347 -19.808 1.00 46.00 282 ASP A C 1
ATOM 2211 O O . ASP A 1 282 ? 26.719 45.294 -19.908 1.00 46.00 282 ASP A O 1
ATOM 2215 N N . GLU A 1 283 ? 24.762 44.237 -19.666 1.00 39.78 283 GLU A N 1
ATOM 2216 C CA . GLU A 1 283 ? 25.252 42.906 -20.050 1.00 39.78 283 GLU A CA 1
ATOM 2217 C C . GLU A 1 283 ? 24.386 42.357 -21.193 1.00 39.78 283 GLU A C 1
ATOM 2219 O O . GLU A 1 283 ? 23.224 41.971 -21.025 1.00 39.78 283 GLU A O 1
ATOM 2224 N N . LYS A 1 284 ? 24.967 42.351 -22.397 1.00 42.12 284 LYS A N 1
ATOM 2225 C CA . LYS A 1 284 ? 24.362 41.831 -23.626 1.00 42.12 284 LYS A CA 1
ATOM 2226 C C . LYS A 1 284 ? 24.035 40.342 -23.461 1.00 42.12 284 LYS A C 1
ATOM 2228 O O . LYS A 1 284 ? 24.926 39.514 -23.294 1.00 42.12 284 LYS A O 1
ATOM 2233 N N . ARG A 1 285 ? 22.750 39.987 -23.546 1.00 44.31 285 ARG A N 1
ATOM 2234 C CA . ARG A 1 285 ? 22.275 38.593 -23.534 1.00 44.31 285 ARG A CA 1
ATOM 2235 C C . ARG A 1 285 ? 22.525 37.934 -24.898 1.00 44.31 285 ARG A C 1
ATOM 2237 O O . ARG A 1 285 ? 21.693 38.054 -25.793 1.00 44.31 285 ARG A O 1
ATOM 2244 N N . GLY A 1 286 ? 23.651 37.239 -25.041 1.00 51.94 286 GLY A N 1
ATOM 2245 C CA . GLY A 1 286 ? 23.913 36.289 -26.130 1.00 51.94 286 GLY A CA 1
ATOM 2246 C C . GLY A 1 286 ? 23.739 34.843 -25.657 1.00 51.94 286 GLY A C 1
ATOM 2247 O O . GLY A 1 286 ? 23.953 34.544 -24.481 1.00 51.94 286 GLY A O 1
ATOM 2248 N N . ALA A 1 287 ? 23.329 33.942 -26.551 1.00 56.81 287 ALA A N 1
ATOM 2249 C CA . ALA A 1 287 ? 23.279 32.504 -26.275 1.00 56.81 287 ALA A CA 1
ATOM 2250 C C . ALA A 1 287 ? 24.325 31.776 -27.131 1.00 56.81 287 ALA A C 1
ATOM 2252 O O . ALA A 1 287 ? 24.376 31.965 -28.346 1.00 56.81 287 ALA A O 1
ATOM 2253 N N . VAL A 1 288 ? 25.142 30.938 -26.487 1.00 55.78 288 VAL A N 1
ATOM 2254 C CA . VAL A 1 288 ? 26.157 30.100 -27.141 1.00 55.78 288 VAL A CA 1
ATOM 2255 C C . VAL A 1 288 ? 25.523 28.765 -27.514 1.00 55.78 288 VAL A C 1
ATOM 2257 O O . VAL A 1 288 ? 24.907 28.106 -26.675 1.00 55.78 288 VAL A O 1
ATOM 2260 N N . THR A 1 289 ? 25.663 28.365 -28.773 1.00 59.12 289 THR A N 1
ATOM 2261 C CA . THR A 1 289 ? 25.205 27.054 -29.254 1.00 59.12 289 THR A CA 1
ATOM 2262 C C . THR A 1 289 ? 26.246 25.963 -28.977 1.00 59.12 289 THR A C 1
ATOM 2264 O O . THR A 1 289 ? 27.431 26.250 -28.822 1.00 59.12 289 THR A O 1
ATOM 2267 N N . ASP A 1 290 ? 25.835 24.690 -28.956 1.00 52.75 290 ASP A N 1
ATOM 2268 C CA . ASP A 1 290 ? 26.718 23.538 -28.674 1.00 52.75 290 ASP A CA 1
ATOM 2269 C C . ASP A 1 290 ? 27.874 23.354 -29.693 1.00 52.75 290 ASP A C 1
ATOM 2271 O O . ASP A 1 290 ? 28.748 22.508 -29.500 1.00 52.75 290 ASP A O 1
ATOM 2275 N N . THR A 1 291 ? 27.904 24.144 -30.772 1.00 61.62 291 THR A N 1
ATOM 2276 C CA . THR A 1 291 ? 28.987 24.212 -31.769 1.00 61.62 291 THR A CA 1
ATOM 2277 C C . THR A 1 291 ? 29.950 25.389 -31.565 1.00 61.62 291 THR A C 1
ATOM 2279 O O . THR A 1 291 ? 30.920 25.500 -32.310 1.00 61.62 291 THR A O 1
ATOM 2282 N N . GLY A 1 292 ? 29.729 26.232 -30.550 1.00 58.12 292 GLY A N 1
ATOM 2283 C CA . GLY A 1 292 ? 30.629 27.323 -30.159 1.00 58.12 292 GLY A CA 1
ATOM 2284 C C . GLY A 1 292 ? 30.400 28.666 -30.860 1.00 58.12 292 GLY A C 1
ATOM 2285 O O . GLY A 1 292 ? 31.237 29.551 -30.725 1.00 58.12 292 GLY A O 1
ATOM 2286 N N . GLU A 1 293 ? 29.294 28.841 -31.587 1.00 56.94 293 GLU A N 1
ATOM 2287 C CA . GLU A 1 293 ? 28.908 30.144 -32.150 1.00 56.94 293 GLU A CA 1
ATOM 2288 C C . GLU A 1 293 ? 28.030 30.931 -31.165 1.00 56.94 293 GLU A C 1
ATOM 2290 O O . GLU A 1 293 ? 27.057 30.392 -30.620 1.00 56.94 293 GLU A O 1
ATOM 2295 N N . GLU A 1 294 ? 28.388 32.203 -30.954 1.00 61.94 294 GLU A N 1
ATOM 2296 C CA . GLU A 1 294 ? 27.627 33.197 -30.191 1.00 61.94 294 GLU A CA 1
ATOM 2297 C C . GLU A 1 294 ? 26.620 33.896 -31.105 1.00 61.94 294 GLU A C 1
ATOM 2299 O O . GLU A 1 294 ? 27.007 34.526 -32.086 1.00 61.94 294 GLU A O 1
ATOM 2304 N N . ILE A 1 295 ? 25.331 33.797 -30.772 1.00 58.53 295 ILE A N 1
ATOM 2305 C CA . ILE A 1 295 ? 24.256 34.475 -31.504 1.00 58.53 295 ILE A CA 1
ATOM 2306 C C . ILE A 1 295 ? 23.736 35.622 -30.639 1.00 58.53 295 ILE A C 1
ATOM 2308 O O . ILE A 1 295 ? 23.350 35.409 -29.480 1.00 58.53 295 ILE A O 1
ATOM 2312 N N . THR A 1 296 ? 23.713 36.832 -31.200 1.00 61.03 296 THR A N 1
ATOM 2313 C CA . THR A 1 296 ? 23.173 38.023 -30.540 1.00 61.03 296 THR A CA 1
ATOM 2314 C C . THR A 1 296 ? 21.816 38.401 -31.131 1.00 61.03 296 THR A C 1
ATOM 2316 O O . THR A 1 296 ? 21.511 38.101 -32.281 1.00 61.03 296 THR A O 1
ATOM 2319 N N . PHE A 1 297 ? 20.950 39.030 -30.331 1.00 51.00 297 PHE A N 1
ATOM 2320 C CA . PHE A 1 297 ? 19.587 39.382 -30.760 1.00 51.00 297 PHE A CA 1
ATOM 2321 C C . PHE A 1 297 ? 19.532 40.381 -31.936 1.00 51.00 297 PHE A C 1
ATOM 2323 O O . PHE A 1 297 ? 18.481 40.495 -32.560 1.00 51.00 297 PHE A O 1
ATOM 2330 N N . ASP A 1 298 ? 20.644 41.046 -32.267 1.00 55.94 298 ASP A N 1
ATOM 2331 C CA . ASP A 1 298 ? 20.761 41.974 -33.401 1.00 55.94 298 ASP A CA 1
ATOM 2332 C C . ASP A 1 298 ? 20.974 41.267 -34.757 1.00 55.94 298 ASP A C 1
ATOM 2334 O O . ASP A 1 298 ? 20.844 41.898 -35.804 1.00 55.94 298 ASP A O 1
ATOM 2338 N N . ASP A 1 299 ? 21.257 39.957 -34.765 1.00 54.50 299 ASP A N 1
ATOM 2339 C CA . ASP A 1 299 ? 21.545 39.191 -35.991 1.00 54.50 299 ASP A CA 1
ATOM 2340 C C . ASP A 1 299 ? 20.280 38.745 -36.753 1.00 54.50 299 ASP A C 1
ATOM 2342 O O . ASP A 1 299 ? 20.363 38.206 -37.859 1.00 54.50 299 ASP A O 1
ATOM 2346 N N . PHE A 1 300 ? 19.093 38.986 -36.187 1.00 57.53 300 PHE A N 1
ATOM 2347 C CA . PHE A 1 300 ? 17.798 38.745 -36.829 1.00 57.53 300 PHE A CA 1
ATOM 2348 C C . PHE A 1 300 ? 17.125 40.075 -37.195 1.00 57.53 300 PHE A C 1
ATOM 2350 O O . PHE A 1 300 ? 16.112 40.454 -36.603 1.00 57.53 300 PHE A O 1
ATOM 2357 N N . GLY A 1 301 ? 17.721 40.782 -38.159 1.00 44.50 301 GLY A N 1
ATOM 2358 C CA . GLY A 1 301 ? 17.120 41.919 -38.870 1.00 44.50 301 GLY A CA 1
ATOM 2359 C C . GLY A 1 301 ? 16.405 41.493 -40.145 1.00 44.50 301 GLY A C 1
ATOM 2360 O O . GLY A 1 301 ? 17.008 40.720 -40.922 1.00 44.50 301 GLY A O 1
#

Foldseek 3Di:
DPAQLFFWAFLVNQVPPDPPPDDRPALVLLLVVLVLLADPQKDKDKDKDWAADDLVSLVVNVVVLCVLLVPPPPPDDDPPPVVPDCPVVVVVVVVVVVVVVVVVDDDDDDDDDDPPPPDDDDPRSLVVDDPLSNVRSVVSVVFSVFGKIQMDMDMDMDGDPVRDDCCSHVVSNQVSQQVRHDPSTDGDDDQFDLPDPDPVVSVVSSVQSVVCVVVVPQPPGDHTHMGGPRSVCSVDDDDDPSSDSPSDDDPPDPPDDDPPPDPPPDDDDDDDDDDDDDDDDDDFDWDADPVGDTDGPVVPD

Secondary structure (DSSP, 8-state):
---TTSPPPPHHHHHTTS-TTS----HHHHHHHHHHT--TTEEEEEEEEEEE--THHHHHHHHHHHHHHT--------TTSSSS-THHHHHHHHHHHHHHHHHTT---------------S---GGGGS-HHHHHHHHHHHHHHHSPEEEEEEEEEEEE-TTT--HIIIIIHHHHHHHTT--TTS------S-S--SSHHHHHHHHHHHHHHHHTT-TTSSSPPEEEEHHHHHHHS-PPPTT---TT--------PPPPTT------S--PPPPP-----------EE-TTS-EE-GGG--

Sequence (301 aa):
MEHDAFPIRSYREFEHNISKDTVLKDPMGTFLESFSRIGHGEQMWFQIMVQPTDNSWKERSIEKIKEMIGEKKASGKSMFGFLTDNFITKEVGKSFEELNAQMTGGIRAEGTEFAKSDDGGDPNQLRFLTPGQSKLVEKMEEKIAKIGFKTKMRGVYVARKEVFNTTRGVNALVGAINQFNIPSANSIVPQSTTNIRNKKKQGQKKTDLFKAYRKRKINTGANPFVLNIEELATVWHFPMSHVATPQVQKAAGKAAEPPVGLPTELIGGLPVAEPTLEESADEKRGAVTDTGEEITFDDFG

pLDDT: mean 71.12, std 20.52, range [23.75, 94.31]

Radius of gyration: 29.67 Å; chains: 1; bounding box: 67×75×83 Å